Protein 3NSO (pdb70)

Foldseek 3Di:
DDPVVVVVVVLVVLLQVQLVPDDDSFWAWLVSLLVSCCPVVVPFDFADPQNVVVVVVSVCSVPDGGTGDGSVNSVVVVVVSCCGGPVVNNPPD/DVVVVVVVVLVVLLQVQLVPDDDSFKAWLVSLLVSCCPVVVPFDFADPQNVVVVVLSVCSVVGGDIGCGSVNSVVVVVVSCCGGPPVNNPPD

Structure (mmCIF, N/CA/C/O backbone):
data_3NSO
#
_entry.id   3NSO
#
_cell.length_a   58.673
_cell.length_b   58.673
_cell.length_c   45.797
_cell.angle_alpha   90.00
_cell.angle_beta   90.00
_cell.angle_gamma   120.00
#
_symmetry.space_group_name_H-M   'P 31'
#
loop_
_entity.id
_entity.type
_entity.pdbx_description
1 polymer 'Protein S100-A3'
2 water water
#
loop_
_atom_site.group_PDB
_atom_site.id
_atom_site.type_symbol
_atom_site.label_atom_id
_atom_site.label_alt_id
_atom_site.label_comp_id
_atom_site.label_asym_id
_atom_site.label_entity_id
_atom_site.label_seq_id
_atom_site.pdbx_PDB_ins_code
_atom_site.Cartn_x
_atom_site.Cartn_y
_atom_site.Cartn_z
_atom_site.occupancy
_atom_site.B_iso_or_equiv
_atom_site.auth_seq_id
_atom_site.auth_comp_id
_atom_site.auth_asym_id
_atom_site.auth_atom_id
_atom_site.pdbx_PDB_model_num
ATOM 1 N N . ALA A 1 2 ? 37.771 36.454 -12.683 1.00 40.57 2 ALA A N 1
ATOM 2 C CA . ALA A 1 2 ? 37.145 36.088 -11.364 1.00 38.59 2 ALA A CA 1
ATOM 3 C C . ALA A 1 2 ? 36.179 37.196 -10.862 1.00 35.80 2 ALA A C 1
ATOM 4 O O . ALA A 1 2 ? 36.627 38.308 -10.479 1.00 38.25 2 ALA A O 1
ATOM 6 N N . ARG A 1 3 ? 34.872 36.922 -10.879 1.00 30.92 3 ARG A N 1
ATOM 7 C CA . ARG A 1 3 ? 33.890 37.922 -10.410 1.00 27.11 3 ARG A CA 1
ATOM 8 C C . ARG A 1 3 ? 33.350 37.511 -9.065 1.00 22.93 3 ARG A C 1
ATOM 9 O O . ARG A 1 3 ? 32.915 36.375 -8.891 1.00 21.40 3 ARG A O 1
ATOM 17 N N . PRO A 1 4 ? 33.277 38.450 -8.136 1.00 20.36 4 PRO A N 1
ATOM 18 C CA . PRO A 1 4 ? 32.982 38.064 -6.775 1.00 20.46 4 PRO A CA 1
ATOM 19 C C . PRO A 1 4 ? 31.569 37.462 -6.671 1.00 17.44 4 PRO A C 1
ATOM 20 O O . PRO A 1 4 ? 31.368 36.517 -5.870 1.00 18.73 4 PRO A O 1
ATOM 24 N N . LEU A 1 5 ? 30.579 37.980 -7.414 1.00 15.48 5 LEU A N 1
ATOM 25 C CA . LEU A 1 5 ? 29.258 37.454 -7.310 1.00 13.28 5 LEU A CA 1
ATOM 26 C C . LEU A 1 5 ? 29.201 36.024 -7.873 1.00 13.62 5 LEU A C 1
ATOM 27 O O . LEU A 1 5 ? 28.474 35.196 -7.330 1.00 12.72 5 LEU A O 1
ATOM 32 N N . GLU A 1 6 ? 29.884 35.784 -8.976 1.00 13.49 6 GLU A N 1
ATOM 33 C CA . GLU A 1 6 ? 29.922 34.438 -9.563 1.00 14.64 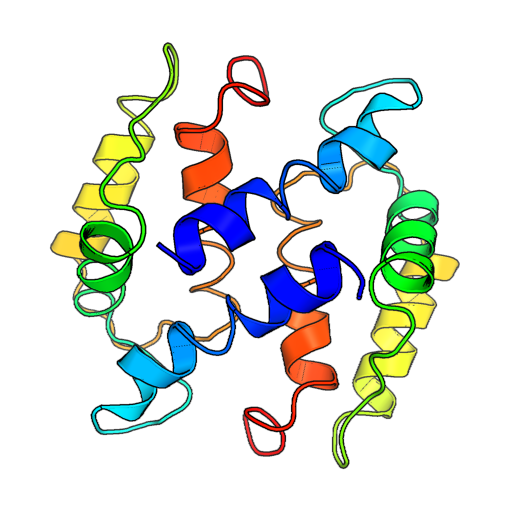6 GLU A CA 1
ATOM 34 C C . GLU A 1 6 ? 30.471 33.433 -8.585 1.00 14.23 6 GLU A C 1
ATOM 35 O O . GLU A 1 6 ? 29.902 32.353 -8.409 1.00 14.94 6 GLU A O 1
ATOM 41 N N . GLN A 1 7 ? 31.572 33.777 -7.916 1.00 14.62 7 GLN A N 1
ATOM 42 C CA . GLN A 1 7 ? 32.161 32.855 -6.965 1.00 16.21 7 GLN A CA 1
ATOM 43 C C . GLN A 1 7 ? 31.233 32.643 -5.794 1.00 14.01 7 GLN A C 1
ATOM 44 O O . GLN A 1 7 ? 31.070 31.528 -5.286 1.00 13.66 7 GLN A O 1
ATOM 50 N N . ALA A 1 8 ? 30.554 33.692 -5.361 1.00 13.76 8 ALA A N 1
ATOM 51 C CA . ALA A 1 8 ? 29.639 33.584 -4.239 1.00 12.85 8 ALA A CA 1
ATOM 52 C C . ALA A 1 8 ? 28.462 32.683 -4.589 1.00 13.11 8 ALA A C 1
ATOM 53 O O . ALA A 1 8 ? 28.063 31.840 -3.760 1.00 12.56 8 ALA A O 1
ATOM 55 N N . VAL A 1 9 ? 27.842 32.915 -5.760 1.00 11.98 9 VAL A N 1
ATOM 56 C CA . VAL A 1 9 ? 26.652 32.100 -6.075 1.00 11.90 9 VAL A CA 1
ATOM 57 C C . VAL A 1 9 ? 27.062 30.638 -6.294 1.00 11.65 9 VAL A C 1
ATOM 58 O O . VAL A 1 9 ? 26.373 29.712 -5.852 1.00 12.24 9 VAL A O 1
ATOM 62 N N . ALA A 1 10 ? 28.215 30.390 -6.926 1.00 12.22 10 ALA A N 1
ATOM 63 C CA . ALA A 1 10 ? 28.681 29.000 -7.017 1.00 12.40 10 ALA A CA 1
ATOM 64 C C . ALA A 1 10 ? 28.895 28.383 -5.652 1.00 12.08 10 ALA A C 1
ATOM 65 O O . ALA A 1 10 ? 28.560 27.198 -5.451 1.00 12.42 10 ALA A O 1
ATOM 67 N N . ALA A 1 11 ? 29.404 29.168 -4.694 1.00 11.78 11 ALA A N 1
ATOM 68 C CA . ALA A 1 11 ? 29.585 28.651 -3.317 1.00 12.99 11 ALA A CA 1
ATOM 69 C C . ALA A 1 11 ? 28.265 28.331 -2.652 1.00 12.08 11 ALA A C 1
ATOM 70 O O . ALA A 1 11 ? 28.149 27.316 -1.913 1.00 13.19 11 ALA A O 1
ATOM 72 N N . ILE A 1 12 ? 27.221 29.149 -2.896 1.00 11.64 12 ILE A N 1
ATOM 73 C CA A ILE A 1 12 ? 25.912 28.885 -2.322 0.50 11.44 12 ILE A CA 1
ATOM 74 C CA B ILE A 1 12 ? 25.941 28.804 -2.244 0.50 12.25 12 ILE A CA 1
ATOM 75 C C . ILE A 1 12 ? 25.375 27.506 -2.814 1.00 11.48 12 ILE A C 1
ATOM 76 O O . ILE A 1 12 ? 24.778 26.724 -2.058 1.00 11.18 12 ILE A O 1
ATOM 85 N N . VAL A 1 13 ? 25.624 27.190 -4.108 1.00 11.42 13 VAL A N 1
ATOM 86 C CA . VAL A 1 13 ? 25.156 25.920 -4.656 1.00 11.63 13 VAL A CA 1
ATOM 87 C C . VAL A 1 13 ? 26.039 24.794 -4.062 1.00 12.01 13 VAL A C 1
ATOM 88 O O . VAL A 1 13 ? 25.495 23.739 -3.691 1.00 12.44 13 VAL A O 1
ATOM 92 N N . CYS A 1 14 ? 27.346 25.017 -3.901 1.00 11.81 14 CYS A N 1
ATOM 93 C CA A CYS A 1 14 ? 28.200 23.982 -3.371 0.50 12.55 14 CYS A CA 1
ATOM 94 C CA B CYS A 1 14 ? 28.240 24.017 -3.315 0.50 13.82 14 CYS A CA 1
ATOM 95 C C . CYS A 1 14 ? 27.736 23.560 -1.959 1.00 12.74 14 CYS A C 1
ATOM 96 O O . CYS A 1 14 ? 27.643 22.360 -1.672 1.00 12.93 14 CYS A O 1
ATOM 101 N N . THR A 1 15 ? 27.398 24.536 -1.106 1.00 12.55 15 THR A N 1
ATOM 102 C CA . THR A 1 15 ? 26.979 24.194 0.232 1.00 14.61 15 THR A CA 1
ATOM 103 C C . THR A 1 15 ? 25.653 23.421 0.158 1.00 12.98 15 THR A C 1
ATOM 104 O O . THR A 1 15 ? 25.447 22.429 0.846 1.00 14.27 15 THR A O 1
ATOM 108 N N . PHE A 1 16 ? 24.714 23.837 -0.699 1.00 12.38 16 PHE A N 1
ATOM 109 C CA . PHE A 1 16 ? 23.453 23.084 -0.821 1.00 12.24 16 PHE A CA 1
ATOM 110 C C . PHE A 1 16 ? 23.749 21.667 -1.218 1.00 13.20 16 PHE A C 1
ATOM 111 O O . PHE A 1 16 ? 23.153 20.745 -0.638 1.00 12.76 16 PHE A O 1
ATOM 119 N N . GLN A 1 17 ? 24.588 21.481 -2.214 1.00 13.77 17 GLN A N 1
ATOM 120 C CA . GLN A 1 17 ? 24.946 20.114 -2.699 1.00 14.49 17 GLN A CA 1
ATOM 121 C C . GLN A 1 17 ? 25.494 19.258 -1.526 1.00 16.01 17 GLN A C 1
ATOM 122 O O . GLN A 1 17 ? 25.178 18.056 -1.404 1.00 16.11 17 GLN A O 1
ATOM 128 N N . GLU A 1 18 ? 26.365 19.858 -0.715 1.00 15.33 18 GLU A N 1
ATOM 129 C CA . GLU A 1 18 ? 26.994 19.165 0.439 1.00 16.41 18 GLU A CA 1
ATOM 130 C C . GLU A 1 18 ? 25.945 18.632 1.384 1.00 14.60 18 GLU A C 1
ATOM 131 O O . GLU A 1 18 ? 26.051 17.448 1.799 1.00 18.58 18 GLU A O 1
ATOM 137 N N . TYR A 1 19 ? 24.860 19.356 1.673 1.00 13.24 19 TYR A N 1
ATOM 138 C CA . TYR A 1 19 ? 23.825 18.909 2.578 1.00 13.79 19 TYR A CA 1
ATOM 139 C C . TYR A 1 19 ? 22.762 18.080 1.867 1.00 13.08 19 TYR A C 1
ATOM 140 O O . TYR A 1 19 ? 22.369 16.967 2.330 1.00 13.31 19 TYR A O 1
ATOM 149 N N . ALA A 1 20 ? 22.257 18.573 0.735 1.00 13.28 20 ALA A N 1
ATOM 150 C CA . ALA A 1 20 ? 21.163 17.863 0.080 1.00 12.55 20 ALA A CA 1
ATOM 151 C C . ALA A 1 20 ? 21.644 16.581 -0.570 1.00 13.58 20 ALA A C 1
ATOM 152 O O . ALA A 1 20 ? 20.835 15.621 -0.681 1.00 13.72 20 ALA A O 1
ATOM 154 N N . GLY A 1 21 ? 22.939 16.451 -0.894 1.00 14.71 21 GLY A N 1
ATOM 155 C CA . GLY A 1 21 ? 23.452 15.259 -1.509 1.00 14.64 21 GLY A CA 1
ATOM 156 C C . GLY A 1 21 ? 23.742 14.161 -0.513 1.00 14.37 21 GLY A C 1
ATOM 157 O O . GLY A 1 21 ? 24.185 13.039 -0.873 1.00 16.28 21 GLY A O 1
ATOM 158 N N . ARG A 1 22 ? 23.546 14.421 0.784 1.00 13.05 22 ARG A N 1
ATOM 159 C CA . ARG A 1 22 ? 23.816 13.384 1.780 1.00 14.02 22 ARG A CA 1
ATOM 160 C C . ARG A 1 22 ? 23.034 12.121 1.522 1.00 12.51 22 ARG A C 1
ATOM 161 O O . ARG A 1 22 ? 23.588 11.024 1.536 1.00 13.94 22 ARG A O 1
ATOM 169 N N . CYS A 1 23 ? 21.730 12.256 1.312 1.00 13.93 23 CYS A N 1
ATOM 170 C CA . CYS A 1 23 ? 20.880 11.092 1.147 1.00 14.30 23 CYS A CA 1
ATOM 171 C C . CYS A 1 23 ? 19.568 11.543 0.588 1.00 14.53 23 CYS A C 1
ATOM 172 O O . CYS A 1 23 ? 19.194 12.690 0.693 1.00 14.41 23 CYS A O 1
ATOM 175 N N . GLY A 1 24 ? 18.824 10.601 0.039 1.00 14.71 24 GLY A N 1
ATOM 176 C CA . GLY A 1 24 ? 17.478 10.969 -0.463 1.00 12.92 24 GLY A CA 1
ATOM 177 C C . GLY A 1 24 ? 17.553 11.865 -1.698 1.00 14.29 24 GLY A C 1
ATOM 178 O O . GLY A 1 24 ? 18.479 11.783 -2.529 1.00 14.74 24 GLY A O 1
ATOM 179 N N . ASP A 1 25 ? 16.535 12.714 -1.804 1.00 14.06 25 ASP A N 1
ATOM 180 C CA . ASP A 1 25 ? 16.387 13.554 -2.975 1.00 13.90 25 ASP A CA 1
ATOM 181 C C . ASP A 1 25 ? 17.453 14.656 -2.973 1.00 13.94 25 ASP A C 1
ATOM 182 O O . ASP A 1 25 ? 17.467 15.484 -2.086 1.00 14.29 25 ASP A O 1
ATOM 187 N N . LYS A 1 26 ? 18.311 14.635 -3.983 1.00 13.60 26 LYS A N 1
ATOM 188 C CA . LYS A 1 26 ? 19.441 15.592 -4.078 1.00 14.08 26 LYS A CA 1
ATOM 189 C C . LYS A 1 26 ? 18.990 17.018 -4.326 1.00 13.93 26 LYS A C 1
ATOM 190 O O . LYS A 1 26 ? 19.818 17.912 -4.253 1.00 14.52 26 LYS A O 1
ATOM 196 N N . TYR A 1 27 ? 17.696 17.255 -4.557 1.00 14.33 27 TYR A N 1
ATOM 197 C CA . TYR A 1 27 ? 17.202 18.621 -4.744 1.00 14.98 27 TYR A CA 1
ATOM 198 C C . TYR A 1 27 ? 16.482 19.209 -3.547 1.00 16.79 27 TYR A C 1
ATOM 199 O O . TYR A 1 27 ? 15.960 20.371 -3.620 1.00 18.81 27 TYR A O 1
ATOM 208 N N . LYS A 1 28 ? 16.406 18.464 -2.435 1.00 16.72 28 LYS A N 1
ATOM 209 C CA . LYS A 1 28 ? 15.674 18.955 -1.271 1.00 16.98 28 LYS A CA 1
ATOM 210 C C . LYS A 1 28 ? 16.459 18.769 0.008 1.00 17.24 28 LYS A C 1
ATOM 211 O O . LYS A 1 28 ? 17.342 17.925 0.090 1.00 17.14 28 LYS A O 1
ATOM 217 N N . LEU A 1 29 ? 16.135 19.587 1.001 1.00 16.91 29 LEU A N 1
ATOM 218 C CA . LEU A 1 29 ? 16.609 19.402 2.394 1.00 15.19 29 LEU A CA 1
ATOM 219 C C . LEU A 1 29 ? 15.385 19.283 3.247 1.00 16.70 29 LEU A C 1
ATOM 220 O O . LEU A 1 29 ? 14.293 19.680 2.831 1.00 18.22 29 LEU A O 1
ATOM 225 N N A CYS A 1 30 ? 15.575 18.677 4.429 0.50 18.93 30 CYS A N 1
ATOM 226 N N B CYS A 1 30 ? 15.529 18.780 4.457 0.50 18.94 30 CYS A N 1
ATOM 227 C CA A CYS A 1 30 ? 14.635 18.767 5.560 0.50 19.41 30 CYS A CA 1
ATOM 228 C CA B CYS A 1 30 ? 14.457 19.077 5.368 0.50 19.28 30 CYS A CA 1
ATOM 229 C C A CYS A 1 30 ? 14.926 20.117 6.327 0.50 19.50 30 CYS A C 1
ATOM 230 C C B CYS A 1 30 ? 14.894 20.225 6.250 0.50 19.37 30 CYS A C 1
ATOM 231 O O A CYS A 1 30 ? 16.076 20.587 6.280 0.50 18.17 30 CYS A O 1
ATOM 232 O O B CYS A 1 30 ? 16.073 20.619 6.277 0.50 18.19 30 CYS A O 1
ATOM 237 N N . GLN A 1 31 ? 13.935 20.769 6.985 1.00 20.33 31 GLN A N 1
ATOM 238 C CA . GLN A 1 31 ? 14.214 21.946 7.808 1.00 20.96 31 GLN A CA 1
ATOM 239 C C . GLN A 1 31 ? 15.267 21.628 8.865 1.00 19.77 31 GLN A C 1
ATOM 240 O O . GLN A 1 31 ? 16.082 22.506 9.169 1.00 18.97 31 GLN A O 1
ATOM 246 N N . ALA A 1 32 ? 15.324 20.386 9.373 1.00 20.53 32 ALA A N 1
ATOM 247 C CA . ALA A 1 32 ? 16.385 20.059 10.325 1.00 20.07 32 ALA A CA 1
ATOM 248 C C . ALA A 1 32 ? 17.801 20.178 9.708 1.00 19.28 32 ALA A C 1
ATOM 249 O O . ALA A 1 32 ? 18.769 20.668 10.372 1.00 21.37 32 ALA A O 1
ATOM 251 N N . GLU A 1 33 ? 17.905 19.784 8.446 1.00 17.75 33 GLU A N 1
ATOM 252 C CA . GLU A 1 33 ? 19.131 19.918 7.723 1.00 14.63 33 GLU A CA 1
ATOM 253 C C . GLU A 1 33 ? 19.440 21.394 7.437 1.00 14.19 33 GLU A C 1
ATOM 254 O O . GLU A 1 33 ? 20.604 21.788 7.516 1.00 14.33 33 GLU A O 1
ATOM 260 N N . LEU A 1 34 ? 18.416 22.170 7.077 1.00 15.20 34 LEU A N 1
ATOM 261 C CA . LEU A 1 34 ? 18.641 23.603 6.847 1.00 13.99 34 LEU A CA 1
ATOM 262 C C . LEU A 1 34 ? 19.059 24.260 8.148 1.00 14.44 34 LEU A C 1
ATOM 263 O O . LEU A 1 34 ? 19.982 25.068 8.140 1.00 15.48 34 LEU A O 1
ATOM 268 N N . LYS A 1 35 ? 18.442 23.908 9.287 1.00 17.75 35 LYS A N 1
ATOM 269 C CA A LYS A 1 35 ? 18.953 24.554 10.508 0.50 17.96 35 LYS A CA 1
ATOM 270 C CA B LYS A 1 35 ? 18.905 24.445 10.585 0.50 18.82 35 LYS A CA 1
ATOM 271 C C . LYS A 1 35 ? 20.408 24.149 10.836 1.00 18.48 35 LYS A C 1
ATOM 272 O O . LYS A 1 35 ? 21.202 25.008 11.222 1.00 19.24 35 LYS A O 1
ATOM 283 N N . GLU A 1 36 ? 20.794 22.898 10.604 1.00 18.41 36 GLU A N 1
ATOM 284 C CA . GLU A 1 36 ? 22.154 22.442 10.820 1.00 17.89 36 GLU A CA 1
ATOM 285 C C . GLU A 1 36 ? 23.099 23.245 9.924 1.00 16.13 36 GLU A C 1
ATOM 286 O O . GLU A 1 36 ? 24.159 23.713 10.336 1.00 17.24 36 GLU A O 1
ATOM 292 N N . LEU A 1 37 ? 22.748 23.360 8.650 1.00 14.71 37 LEU A N 1
ATOM 293 C CA . LEU A 1 37 ? 23.521 24.119 7.688 1.00 14.12 37 LEU A CA 1
ATOM 294 C C . LEU A 1 37 ? 23.750 25.566 8.180 1.00 14.56 37 LEU A C 1
ATOM 295 O O . LEU A 1 37 ? 24.889 26.049 8.176 1.00 15.78 37 LEU A O 1
ATOM 300 N N . LEU A 1 38 ? 22.688 26.267 8.541 1.00 16.25 38 LEU A N 1
ATOM 301 C CA . LEU A 1 38 ? 22.833 27.689 8.895 1.00 16.23 38 LEU A CA 1
ATOM 302 C C . LEU A 1 38 ? 23.658 27.815 10.164 1.00 18.38 38 LEU A C 1
ATOM 303 O O . LEU A 1 38 ? 24.486 28.722 10.254 1.00 19.65 38 LEU A O 1
ATOM 308 N N . GLN A 1 39 ? 23.488 26.885 11.098 1.00 19.95 39 GLN A N 1
ATOM 309 C CA . GLN A 1 39 ? 24.221 26.912 12.364 1.00 23.20 39 GLN A CA 1
ATOM 310 C C . GLN A 1 39 ? 25.694 26.627 12.191 1.00 22.07 39 GLN A C 1
ATOM 311 O O . GLN A 1 39 ? 26.548 27.266 12.833 1.00 23.47 39 GLN A O 1
ATOM 317 N N . LYS A 1 40 ? 26.031 25.670 11.338 1.00 20.21 40 LYS A N 1
ATOM 318 C CA . LYS A 1 40 ? 27.410 25.342 11.080 1.00 19.73 40 LYS A CA 1
ATOM 319 C C . LYS A 1 40 ? 28.111 26.271 10.073 1.00 20.05 40 LYS A C 1
ATOM 320 O O . LYS A 1 40 ? 29.259 26.703 10.280 1.00 23.40 40 LYS A O 1
ATOM 326 N N . GLU A 1 41 ? 27.391 26.635 9.015 1.00 18.81 41 GLU A N 1
ATOM 327 C CA . GLU A 1 41 ? 28.035 27.308 7.885 1.00 19.82 41 GLU A CA 1
ATOM 328 C C . GLU A 1 41 ? 28.056 28.796 8.013 1.00 20.30 41 GLU A C 1
ATOM 329 O O . GLU A 1 41 ? 28.896 29.448 7.334 1.00 21.19 41 GLU A O 1
ATOM 335 N N . LEU A 1 42 ? 27.157 29.352 8.862 1.00 19.18 42 LEU A N 1
ATOM 336 C CA . LEU A 1 42 ? 27.055 30.806 9.151 1.00 20.38 42 LEU A CA 1
ATOM 337 C C . LEU A 1 42 ? 27.200 30.996 10.637 1.00 20.60 42 LEU A C 1
ATOM 338 O O . LEU A 1 42 ? 26.477 31.768 11.236 1.00 20.52 42 LEU A O 1
ATOM 343 N N . ALA A 1 43 ? 28.084 30.180 11.257 1.00 20.35 43 ALA A N 1
ATOM 344 C CA . ALA A 1 43 ? 28.181 30.111 12.724 1.00 21.89 43 ALA A CA 1
ATOM 345 C C . ALA A 1 43 ? 28.386 31.484 13.417 1.00 23.37 43 ALA A C 1
ATOM 346 O O . ALA A 1 43 ? 27.860 31.738 14.524 1.00 25.42 43 ALA A O 1
ATOM 348 N N . THR A 1 44 ? 29.114 32.350 12.735 1.00 21.01 44 THR A N 1
ATOM 349 C CA . THR A 1 44 ? 29.473 33.651 13.312 1.00 22.10 44 THR A CA 1
ATOM 350 C C . THR A 1 44 ? 28.406 34.724 13.169 1.00 19.49 44 THR A C 1
ATOM 351 O O . THR A 1 44 ? 28.567 35.806 13.745 1.00 20.10 44 THR A O 1
ATOM 355 N N . TRP A 1 45 ? 27.333 34.476 12.423 1.00 19.88 45 TRP A N 1
ATOM 356 C CA . TRP A 1 45 ? 26.377 35.535 12.163 1.00 18.79 45 TRP A CA 1
ATOM 357 C C . TRP A 1 45 ? 25.333 35.619 13.261 1.00 20.40 45 TRP A C 1
ATOM 358 O O . TRP A 1 45 ? 24.760 34.579 13.627 1.00 22.77 45 TRP A O 1
ATOM 369 N N . THR A 1 46 ? 25.056 36.829 13.736 1.00 21.69 46 THR A N 1
ATOM 370 C CA . THR A 1 46 ? 24.144 37.105 14.849 1.00 22.09 46 THR A CA 1
ATOM 371 C C . THR A 1 46 ? 23.296 38.288 14.548 1.00 22.63 46 THR A C 1
ATOM 372 O O . THR A 1 46 ? 23.716 39.174 13.810 1.00 20.80 46 THR A O 1
ATOM 376 N N . PRO A 1 47 ? 22.090 38.369 15.111 1.00 21.95 47 PRO A N 1
ATOM 377 C CA . PRO A 1 47 ? 21.122 39.446 14.801 1.00 24.60 47 PRO A CA 1
ATOM 378 C C . PRO A 1 47 ? 21.550 40.891 15.152 1.00 25.41 47 PRO A C 1
ATOM 379 O O . PRO A 1 47 ? 22.273 41.107 16.118 1.00 27.08 47 PRO A O 1
ATOM 383 N N . THR A 1 48 ? 21.103 41.845 14.346 1.00 23.46 48 THR A N 1
ATOM 384 C CA . THR A 1 48 ? 21.271 43.295 14.581 1.00 25.55 48 THR A CA 1
ATOM 385 C C . THR A 1 48 ? 20.226 43.848 15.549 1.00 28.61 48 THR A C 1
ATOM 386 O O . THR A 1 48 ? 19.308 43.139 15.934 1.00 29.64 48 THR A O 1
ATOM 390 N N . GLU A 1 49 ? 20.390 45.122 15.930 1.00 31.34 49 GLU A N 1
ATOM 391 C CA . GLU A 1 49 ? 19.653 45.759 17.045 1.00 33.76 49 GLU A CA 1
ATOM 392 C C . GLU A 1 49 ? 18.136 45.595 17.053 1.00 34.57 49 GLU A C 1
ATOM 393 O O . GLU A 1 49 ? 17.535 45.423 18.116 1.00 36.99 49 GLU A O 1
ATOM 399 N N . PHE A 1 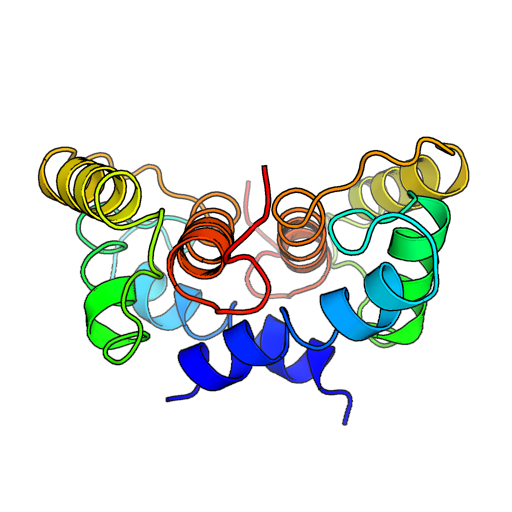50 ? 17.498 45.689 15.888 1.00 33.71 50 PHE A N 1
ATOM 400 C CA . PHE A 1 50 ? 16.041 45.631 15.834 1.00 33.51 50 PHE A CA 1
ATOM 401 C C . PHE A 1 50 ? 15.515 44.316 15.268 1.00 32.34 50 PHE A C 1
ATOM 402 O O . PHE A 1 50 ? 14.318 44.220 14.934 1.00 34.35 50 PHE A O 1
ATOM 410 N N . ARG A 1 51 ? 16.374 43.297 15.179 1.00 30.31 51 ARG A N 1
ATOM 411 C CA . ARG A 1 51 ? 15.960 42.021 14.585 1.00 28.81 51 ARG A CA 1
ATOM 412 C C . ARG A 1 51 ? 16.095 40.761 15.441 1.00 28.94 51 ARG A C 1
ATOM 413 O O . ARG A 1 51 ? 15.921 39.653 14.931 1.00 27.60 51 ARG A O 1
ATOM 421 N N . GLU A 1 52 ? 16.401 40.892 16.726 1.00 30.17 52 GLU A N 1
ATOM 422 C CA . GLU A 1 52 ? 16.590 39.679 17.541 1.00 31.74 52 GLU A CA 1
ATOM 423 C C . GLU A 1 52 ? 15.357 38.792 17.607 1.00 32.15 52 GLU A C 1
ATOM 424 O O . GLU A 1 52 ? 15.464 37.572 17.527 1.00 31.40 52 GLU A O 1
ATOM 430 N N A CYS A 1 53 ? 14.192 39.401 17.723 0.50 33.45 53 CYS A N 1
ATOM 431 N N B CYS A 1 53 ? 14.198 39.432 17.807 0.50 33.22 53 CYS A N 1
ATOM 432 C CA A CYS A 1 53 ? 12.996 38.604 17.855 0.50 33.97 53 CYS A CA 1
ATOM 433 C CA B CYS A 1 53 ? 12.896 38.753 17.848 0.50 33.54 53 CYS A CA 1
ATOM 434 C C A CYS A 1 53 ? 12.522 38.018 16.536 0.50 31.96 53 CYS A C 1
ATOM 435 C C B CYS A 1 53 ? 12.682 37.984 16.552 0.50 31.25 53 CYS A C 1
ATOM 436 O O A CYS A 1 53 ? 11.913 36.951 16.527 0.50 31.00 53 CYS A O 1
ATOM 437 O O B CYS A 1 53 ? 12.410 36.773 16.579 0.50 29.13 53 CYS A O 1
ATOM 442 N N . ASP A 1 54 ? 12.830 38.676 15.420 1.00 30.51 54 ASP A N 1
ATOM 443 C CA . ASP A 1 54 ? 12.527 38.098 14.113 1.00 28.01 54 ASP A CA 1
ATOM 444 C C . ASP A 1 54 ? 13.440 36.909 13.873 1.00 25.28 54 ASP A C 1
ATOM 445 O O . ASP A 1 54 ? 13.028 35.889 13.321 1.00 23.80 54 ASP A O 1
ATOM 450 N N . TYR A 1 55 ? 14.700 37.069 14.262 1.00 24.42 55 TYR A N 1
ATOM 451 C CA . TYR A 1 55 ? 15.720 36.042 14.097 1.00 21.88 55 TYR A CA 1
ATOM 452 C C . TYR A 1 55 ? 15.370 34.829 14.928 1.00 23.89 55 TYR A C 1
ATOM 453 O O . TYR A 1 55 ? 15.324 33.715 14.424 1.00 22.03 55 TYR A O 1
ATOM 462 N N . ASN A 1 56 ? 15.114 35.085 16.200 1.00 26.13 56 ASN A N 1
ATOM 463 C CA . ASN A 1 56 ? 14.779 33.964 17.082 1.00 26.54 56 ASN A CA 1
ATOM 464 C C . ASN A 1 56 ? 13.552 33.180 16.627 1.00 27.44 56 ASN A C 1
ATOM 465 O O . ASN A 1 56 ? 13.578 31.930 16.618 1.00 26.79 56 ASN A O 1
ATOM 470 N N . LYS A 1 57 ? 12.526 33.898 16.167 1.00 27.72 57 LYS A N 1
ATOM 471 C CA . LYS A 1 57 ? 11.319 33.244 15.604 1.00 27.01 57 LYS A CA 1
ATOM 472 C C . LYS A 1 57 ? 11.627 32.459 14.345 1.00 25.50 57 LYS A C 1
ATOM 473 O O . LYS A 1 57 ? 11.187 31.296 14.202 1.00 25.47 57 LYS A O 1
ATOM 479 N N . PHE A 1 58 ? 12.413 33.072 13.438 1.00 23.71 58 PHE A N 1
ATOM 480 C CA . PHE A 1 58 ? 12.928 32.307 12.309 1.00 22.87 58 PHE A CA 1
ATOM 481 C C . PHE A 1 58 ? 13.622 30.988 12.719 1.00 23.43 58 PHE A C 1
ATOM 482 O O . PHE A 1 58 ? 13.342 29.927 12.142 1.00 21.62 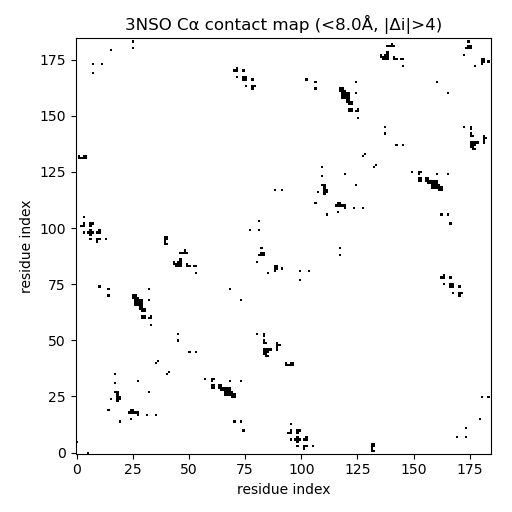58 PHE A O 1
ATOM 490 N N . MET A 1 59 ? 14.519 31.052 13.706 1.00 23.96 59 MET A N 1
ATOM 491 C CA . MET A 1 59 ? 15.279 29.872 14.072 1.00 25.49 59 MET A CA 1
ATOM 492 C C . MET A 1 59 ? 14.419 28.800 14.774 1.00 26.27 59 MET A C 1
ATOM 493 O O . MET A 1 59 ? 14.598 27.593 14.566 1.00 26.75 59 MET A O 1
ATOM 498 N N . SER A 1 60 ? 13.448 29.283 15.526 1.00 26.84 60 SER A N 1
ATOM 499 C CA . SER A 1 60 ? 12.554 28.375 16.254 1.00 28.00 60 SER A CA 1
ATOM 500 C C . SER A 1 60 ? 11.607 27.644 15.297 1.00 27.68 60 SER A C 1
ATOM 501 O O . SER A 1 60 ? 11.297 26.480 15.534 1.00 28.56 60 SER A O 1
ATOM 504 N N . VAL A 1 61 ? 11.212 28.285 14.189 1.00 28.58 61 VAL A N 1
ATOM 505 C CA . VAL A 1 61 ? 10.352 27.600 13.201 1.00 30.63 61 VAL A CA 1
ATOM 506 C C . VAL A 1 61 ? 11.070 26.419 12.545 1.00 30.70 61 VAL A C 1
ATOM 507 O O . VAL A 1 61 ? 10.462 25.360 12.368 1.00 32.49 61 VAL A O 1
ATOM 511 N N . LEU A 1 62 ? 12.348 26.606 12.220 1.00 29.99 62 LEU A N 1
ATOM 512 C CA . LEU A 1 62 ? 13.092 25.509 11.575 1.00 30.06 62 LEU A CA 1
ATOM 513 C C . LEU A 1 62 ? 13.190 24.322 12.501 1.00 31.02 62 LEU A C 1
ATOM 514 O O . LEU A 1 62 ? 12.992 23.184 12.070 1.00 31.34 62 LEU A O 1
ATOM 519 N N . ASP A 1 63 ? 13.427 24.608 13.780 1.00 32.47 63 ASP A N 1
ATOM 520 C CA . ASP A 1 63 ? 13.671 23.589 14.789 1.00 32.67 63 ASP A CA 1
ATOM 521 C C . ASP A 1 63 ? 12.407 22.823 15.119 1.00 32.86 63 ASP A C 1
ATOM 522 O O . ASP A 1 63 ? 12.447 21.639 15.441 1.00 33.68 63 ASP A O 1
ATOM 527 N N . THR A 1 64 ? 11.273 23.504 15.053 1.00 31.81 64 THR A N 1
ATOM 528 C CA . THR A 1 64 ? 10.017 22.842 15.347 1.00 32.29 64 THR A CA 1
ATOM 529 C C . THR A 1 64 ? 9.541 22.092 14.139 1.00 31.52 64 THR A C 1
ATOM 530 O O . THR A 1 64 ? 9.084 20.940 14.230 1.00 29.99 64 THR A O 1
ATOM 534 N N . ASN A 1 65 ? 9.681 22.722 12.983 1.00 31.64 65 ASN A N 1
ATOM 535 C CA . ASN A 1 65 ? 8.961 22.204 11.862 1.00 33.11 65 ASN A CA 1
ATOM 536 C C . ASN A 1 65 ? 9.726 21.288 10.914 1.00 32.48 65 ASN A C 1
ATOM 537 O O . ASN A 1 65 ? 10.337 21.707 9.980 1.00 30.82 65 ASN A O 1
ATOM 542 N N . LYS A 1 66 ? 9.513 19.999 11.100 1.00 34.07 66 LYS A N 1
ATOM 543 C CA . LYS A 1 66 ? 10.302 18.956 10.450 1.00 34.81 66 LYS A CA 1
ATOM 544 C C . LYS A 1 66 ? 10.081 18.659 8.945 1.00 35.53 66 LYS A C 1
ATOM 545 O O . LYS A 1 66 ? 10.574 17.636 8.462 1.00 35.26 66 LYS A O 1
ATOM 551 N N . ASP A 1 67 ? 9.451 19.584 8.196 1.00 36.08 67 ASP A N 1
ATOM 552 C CA . ASP A 1 67 ? 9.128 19.380 6.749 1.00 36.37 67 ASP A CA 1
ATOM 553 C C . ASP A 1 67 ? 10.301 19.285 5.765 1.00 34.25 67 ASP A C 1
ATOM 554 O O . ASP A 1 67 ? 11.192 20.194 5.676 1.00 35.30 67 ASP A O 1
ATOM 559 N N A CYS A 1 68 ? 10.229 18.236 4.952 0.50 32.64 68 CYS A N 1
ATOM 560 C CA A CYS A 1 68 ? 11.331 17.868 4.071 0.50 29.52 68 CYS A CA 1
ATOM 561 C C A CYS A 1 68 ? 11.074 18.263 2.637 0.50 29.51 68 CYS A C 1
ATOM 562 O O A CYS A 1 68 ? 11.419 17.577 1.671 0.50 29.65 68 CYS A O 1
ATOM 565 N N . GLU A 1 69 ? 10.480 19.435 2.561 1.00 30.46 69 GLU A N 1
ATOM 566 C CA . GLU A 1 69 ? 10.311 20.175 1.374 1.00 30.50 69 GLU A CA 1
ATOM 567 C C . GLU A 1 69 ? 10.964 21.548 1.737 1.00 29.39 69 GLU A C 1
ATOM 568 O O . GLU A 1 69 ? 10.296 22.504 2.154 1.00 32.38 69 GLU A O 1
ATOM 570 N N . VAL A 1 70 ? 12.282 21.593 1.703 1.00 24.17 70 VAL A N 1
ATOM 571 C CA . VAL A 1 70 ? 12.986 22.844 1.494 1.00 22.06 70 VAL A CA 1
ATOM 572 C C . VAL A 1 70 ? 13.713 22.667 0.170 1.00 19.71 70 VAL A C 1
ATOM 573 O O . VAL A 1 70 ? 14.625 21.828 0.073 1.00 21.11 70 VAL A O 1
ATOM 577 N N . ASP A 1 71 ? 13.326 23.400 -0.859 1.00 17.73 71 ASP A N 1
ATOM 578 C CA . ASP A 1 71 ? 14.051 23.308 -2.117 1.00 15.36 71 ASP A CA 1
ATOM 579 C C . ASP A 1 71 ? 15.156 24.368 -2.168 1.00 14.78 71 ASP A C 1
ATOM 580 O O . ASP A 1 71 ? 15.365 25.115 -1.214 1.00 13.15 71 ASP A O 1
ATOM 585 N N . PHE A 1 72 ? 15.869 24.375 -3.285 1.00 14.30 72 PHE A N 1
ATOM 586 C CA . PHE A 1 72 ? 16.979 25.333 -3.399 1.00 12.80 72 PHE A CA 1
ATOM 587 C C . PHE A 1 72 ? 16.543 26.793 -3.207 1.00 13.15 72 PHE A C 1
ATOM 588 O O . PHE A 1 72 ? 17.195 27.540 -2.475 1.00 12.66 72 PHE A O 1
ATOM 596 N N . VAL A 1 73 ? 15.409 27.165 -3.833 1.00 13.69 73 VAL A N 1
ATOM 597 C CA . VAL A 1 73 ? 14.928 28.539 -3.726 1.00 15.98 73 VAL A CA 1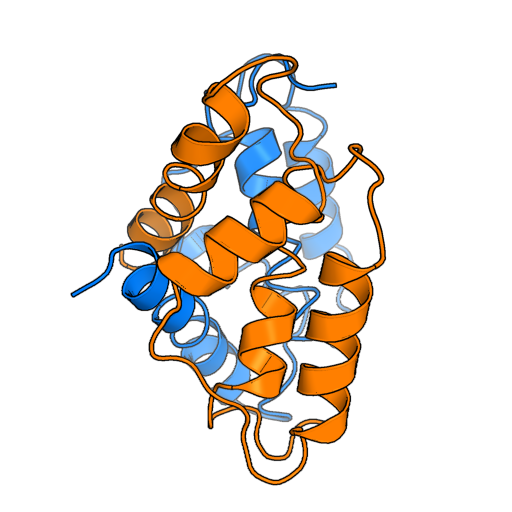
ATOM 598 C C . VAL A 1 73 ? 14.605 28.874 -2.286 1.00 14.26 73 VAL A C 1
ATOM 599 O O . VAL A 1 73 ? 14.939 29.985 -1.851 1.00 15.18 73 VAL A O 1
ATOM 603 N N . GLU A 1 74 ? 14.018 27.963 -1.515 1.00 13.34 74 GLU A N 1
ATOM 604 C CA A GLU A 1 74 ? 13.712 28.182 -0.126 0.38 14.05 74 GLU A CA 1
ATOM 605 C CA C GLU A 1 74 ? 13.733 28.257 -0.139 0.62 13.63 74 GLU A CA 1
ATOM 606 C C . GLU A 1 74 ? 14.993 28.323 0.714 1.00 13.38 74 GLU A C 1
ATOM 607 O O . GLU A 1 74 ? 15.079 29.150 1.641 1.00 13.68 74 GLU A O 1
ATOM 618 N N . TYR A 1 75 ? 15.983 27.478 0.407 1.00 12.13 75 TYR A N 1
ATOM 619 C CA . TYR A 1 75 ? 17.243 27.577 1.072 1.00 11.50 75 TYR A CA 1
ATOM 620 C C . TYR A 1 75 ? 17.861 28.962 0.840 1.00 11.78 75 TYR A C 1
ATOM 621 O O . TYR A 1 75 ? 18.353 29.588 1.774 1.00 11.57 75 TYR A O 1
ATOM 630 N N . VAL A 1 76 ? 17.798 29.462 -0.405 1.00 12.20 76 VAL A N 1
ATOM 631 C CA . VAL A 1 76 ? 18.436 30.737 -0.652 1.00 13.02 76 VAL A CA 1
ATOM 632 C C . VAL A 1 76 ? 17.639 31.832 0.019 1.00 12.80 76 VAL A C 1
ATOM 633 O O . VAL A 1 76 ? 18.235 32.792 0.529 1.00 13.98 76 VAL A O 1
ATOM 637 N N . ARG A 1 77 ? 16.311 31.672 0.075 1.00 13.86 77 ARG A N 1
ATOM 638 C CA A ARG A 1 77 ? 15.498 32.666 0.792 0.50 13.52 77 ARG A CA 1
ATOM 639 C CA B ARG A 1 77 ? 15.501 32.656 0.797 0.50 13.48 77 ARG A CA 1
ATOM 640 C C . ARG A 1 77 ? 15.893 32.705 2.261 1.00 14.80 77 ARG A C 1
ATOM 641 O O . ARG A 1 77 ? 15.939 33.774 2.882 1.00 14.68 77 ARG A O 1
ATOM 656 N N . SER A 1 78 ? 16.199 31.553 2.859 1.00 13.53 78 SER A N 1
ATOM 657 C CA A SER A 1 78 ? 16.625 31.571 4.244 0.50 14.17 78 SER A CA 1
ATOM 658 C C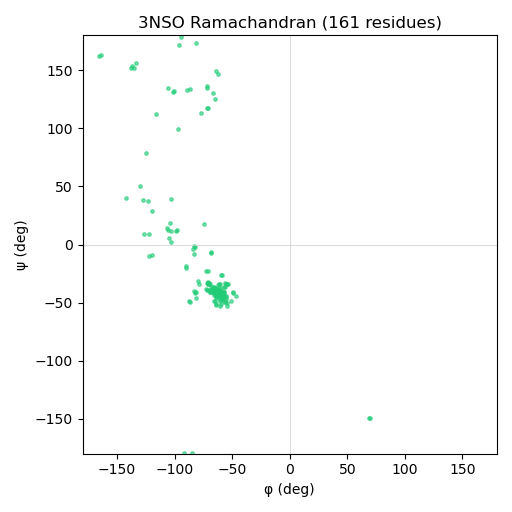A B SER A 1 78 ? 16.654 31.556 4.260 0.50 13.39 78 SER A CA 1
ATOM 659 C C . SER A 1 78 ? 17.938 32.349 4.433 1.00 13.49 78 SER A C 1
ATOM 660 O O . SER A 1 78 ? 18.101 33.073 5.427 1.00 14.25 78 SER A O 1
ATOM 665 N N . LEU A 1 79 ? 18.897 32.213 3.487 1.00 12.83 79 LEU A N 1
ATOM 666 C CA . LEU A 1 79 ? 20.121 33.051 3.541 1.00 13.22 79 LEU A CA 1
ATOM 667 C C . LEU A 1 79 ? 19.797 34.539 3.475 1.00 12.84 79 LEU A C 1
ATOM 668 O O . LEU A 1 79 ? 20.397 35.341 4.212 1.00 13.88 79 LEU A O 1
ATOM 673 N N . ALA A 1 80 ? 18.862 34.882 2.569 1.00 11.97 80 ALA A N 1
ATOM 674 C CA . ALA A 1 80 ? 18.464 36.297 2.422 1.00 13.56 80 ALA A CA 1
ATOM 675 C C . ALA A 1 80 ? 17.892 36.788 3.744 1.00 12.93 80 ALA A C 1
ATOM 676 O O . ALA A 1 80 ? 18.225 37.890 4.203 1.00 13.53 80 ALA A O 1
ATOM 678 N N . CYS A 1 81 ? 17.010 35.994 4.379 1.00 12.54 81 CYS A N 1
ATOM 679 C CA . CYS A 1 81 ? 16.485 36.383 5.673 1.00 13.07 81 CYS A CA 1
ATOM 680 C C . CYS A 1 81 ? 17.528 36.551 6.763 1.00 13.60 81 CYS A C 1
ATOM 681 O O . CYS A 1 81 ? 17.502 37.512 7.511 1.00 14.11 81 CYS A O 1
ATOM 684 N N . LEU A 1 82 ? 18.513 35.652 6.798 1.00 15.35 82 LEU A N 1
ATOM 685 C CA . LEU A 1 82 ? 19.604 35.809 7.736 1.00 15.23 82 LEU A CA 1
ATOM 686 C C . LEU A 1 82 ? 20.383 37.113 7.479 1.00 15.65 82 LEU A C 1
ATOM 687 O O . LEU A 1 82 ? 20.859 37.733 8.432 1.00 15.48 82 LEU A O 1
ATOM 692 N N . CYS A 1 83 ? 20.518 37.571 6.227 1.00 13.59 83 CYS A N 1
ATOM 693 C CA . CYS A 1 83 ? 21.122 38.892 5.933 1.00 15.04 83 CYS A CA 1
ATOM 694 C C . CYS A 1 83 ? 20.310 39.962 6.572 1.00 15.78 83 CYS A C 1
ATOM 695 O O . CYS A 1 83 ? 20.833 40.891 7.208 1.00 15.80 83 CYS A O 1
ATOM 698 N N . LEU A 1 84 ? 19.001 39.972 6.301 1.00 14.28 84 LEU A N 1
ATOM 699 C CA . LEU A 1 84 ? 18.176 41.013 6.871 1.00 15.15 84 LEU A CA 1
ATOM 700 C C . LEU A 1 84 ? 18.283 41.055 8.358 1.00 16.71 84 LEU A C 1
ATOM 701 O O . LEU A 1 84 ? 18.199 42.101 9.011 1.00 18.16 84 LEU A O 1
ATOM 706 N N . TYR A 1 85 ? 18.399 39.880 8.967 1.00 14.44 85 TYR A N 1
ATOM 707 C CA . TYR A 1 85 ? 18.516 39.865 10.400 1.00 16.72 85 TYR A CA 1
ATOM 708 C C . TYR A 1 85 ? 19.864 40.201 10.966 1.00 15.55 85 TYR A C 1
ATOM 709 O O . TYR A 1 85 ? 19.915 40.726 12.062 1.00 18.18 85 TYR A O 1
ATOM 718 N N . CYS A 1 86 ? 20.938 39.819 10.261 1.00 14.45 86 CYS A N 1
ATOM 719 C CA . CYS A 1 86 ? 22.261 39.790 10.888 1.00 13.98 86 CYS A CA 1
ATOM 720 C C . CYS A 1 86 ? 23.306 40.694 10.255 1.00 14.27 86 CYS A C 1
ATOM 721 O O . CYS A 1 86 ? 24.405 40.856 10.806 1.00 16.22 86 CYS A O 1
ATOM 724 N N . HIS A 1 87 ? 23.007 41.284 9.101 1.00 12.54 87 HIS A N 1
ATOM 725 C CA . HIS A 1 87 ? 23.999 42.112 8.429 1.00 12.65 87 HIS A CA 1
ATOM 726 C C . HIS A 1 87 ? 23.648 43.570 8.714 1.00 12.91 87 HIS A C 1
ATOM 727 O O . HIS A 1 87 ? 22.501 44.022 8.516 1.00 13.90 87 HIS A O 1
ATOM 734 N N . GLU A 1 88 ? 24.671 44.316 9.132 1.00 13.08 88 GLU A N 1
ATOM 735 C CA . GLU A 1 88 ? 24.465 45.744 9.518 1.00 13.31 88 GLU A CA 1
ATOM 736 C C . GLU A 1 88 ? 23.900 46.589 8.399 1.00 13.96 88 GLU A C 1
ATOM 737 O O . GLU A 1 88 ? 23.248 47.606 8.679 1.00 15.44 88 GLU A O 1
ATOM 743 N N . TYR A 1 89 ? 24.116 46.227 7.148 1.00 12.83 89 TYR A N 1
ATOM 744 C CA . TYR A 1 89 ? 23.571 47.058 6.070 1.00 14.23 89 TYR A CA 1
ATOM 745 C C . TYR A 1 89 ? 22.067 47.228 6.210 1.00 14.53 89 TYR A C 1
ATOM 746 O O . TYR A 1 89 ? 21.491 48.293 5.875 1.00 15.46 89 TYR A O 1
ATOM 755 N N . PHE A 1 90 ? 21.370 46.204 6.727 1.00 13.54 90 PHE A N 1
ATOM 756 C CA . PHE A 1 90 ? 19.913 46.205 6.822 1.00 14.60 90 PHE A CA 1
ATOM 757 C C . PHE A 1 90 ? 19.394 46.584 8.188 1.00 16.94 90 PHE A C 1
ATOM 758 O O . PHE A 1 90 ? 18.206 46.443 8.446 1.00 18.49 90 PHE A O 1
ATOM 766 N N . LYS A 1 91 ? 20.260 47.096 9.066 1.00 18.88 91 LYS A N 1
ATOM 767 C CA . LYS A 1 91 ? 19.847 47.411 10.464 1.00 22.79 91 LYS A CA 1
ATOM 768 C C . LYS A 1 91 ? 18.515 48.185 10.484 1.00 22.70 91 LYS A C 1
ATOM 769 O O . LYS A 1 91 ? 17.623 47.803 11.243 1.00 23.48 91 LYS A O 1
ATOM 775 N N . ASP A 1 92 ? 18.397 49.185 9.592 1.00 22.44 92 ASP A N 1
ATOM 776 C CA . ASP A 1 92 ? 17.231 50.102 9.493 1.00 24.88 92 ASP A CA 1
ATOM 777 C C . ASP A 1 92 ? 16.249 49.821 8.340 1.00 25.80 92 ASP A C 1
ATOM 778 O O . ASP A 1 92 ? 15.307 50.611 8.059 1.00 26.25 92 ASP A O 1
ATOM 783 N N . CYS A 1 93 ? 16.385 48.682 7.708 1.00 23.79 93 CYS A N 1
ATOM 784 C CA . CYS A 1 93 ? 15.506 48.370 6.621 1.00 24.84 93 CYS A CA 1
ATOM 785 C C . CYS A 1 93 ? 14.059 48.043 7.056 1.00 27.42 93 CYS A C 1
ATOM 786 O O . CYS A 1 93 ? 13.857 47.254 7.997 1.00 29.77 93 CYS A O 1
ATOM 789 N N . PRO A 1 94 ? 13.048 48.580 6.328 1.00 29.34 94 PRO A N 1
ATOM 790 C CA . PRO A 1 94 ? 11.677 48.207 6.739 1.00 31.92 94 PRO A CA 1
ATOM 791 C C . PRO A 1 94 ? 11.172 47.022 5.933 1.00 33.46 94 PRO A C 1
ATOM 792 O O . PRO A 1 94 ? 10.009 46.665 6.089 1.00 37.50 94 PRO A O 1
ATOM 797 N N . ARG B 1 3 ? 34.871 30.811 6.408 1.00 27.17 3 ARG B N 1
ATOM 798 C CA . ARG B 1 3 ? 33.879 29.781 5.936 1.00 25.78 3 ARG B CA 1
ATOM 799 C C . ARG B 1 3 ? 33.336 30.220 4.595 1.00 22.53 3 ARG B C 1
ATOM 800 O O . ARG B 1 3 ? 32.916 31.365 4.441 1.00 20.24 3 ARG B O 1
ATOM 808 N N . PRO B 1 4 ? 33.271 29.301 3.647 1.00 20.42 4 PRO B N 1
ATOM 809 C CA . PRO B 1 4 ? 32.998 29.681 2.286 1.00 20.50 4 PRO B CA 1
ATOM 810 C C . PRO B 1 4 ? 31.594 30.293 2.186 1.00 17.18 4 PRO B C 1
ATOM 811 O O . PRO B 1 4 ? 31.400 31.260 1.406 1.00 18.27 4 PRO B O 1
ATOM 815 N N . LEU B 1 5 ? 30.603 29.759 2.920 1.00 15.74 5 LEU B N 1
ATOM 816 C CA . LEU B 1 5 ? 29.268 30.300 2.832 1.00 13.78 5 LEU B CA 1
ATOM 817 C C . LEU B 1 5 ? 29.211 31.730 3.402 1.00 13.89 5 LEU B C 1
ATOM 818 O O . LEU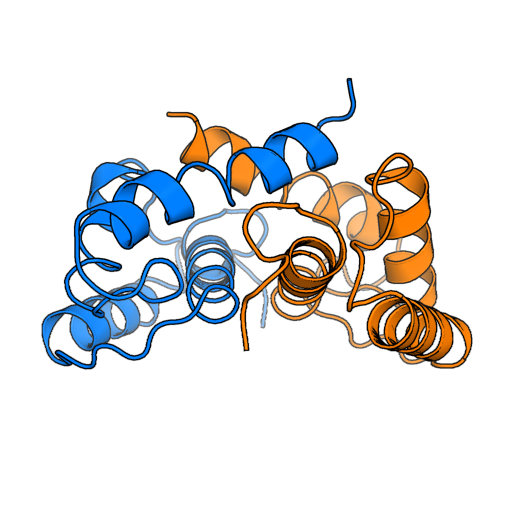 B 1 5 ? 28.494 32.558 2.842 1.00 13.63 5 LEU B O 1
ATOM 823 N N . GLU B 1 6 ? 29.915 31.991 4.504 1.00 14.19 6 GLU B N 1
ATOM 824 C CA . GLU B 1 6 ? 29.924 33.320 5.101 1.00 13.99 6 GLU B CA 1
ATOM 825 C C . GLU B 1 6 ? 30.478 34.312 4.112 1.00 14.97 6 GLU B C 1
ATOM 826 O O . GLU B 1 6 ? 29.891 35.405 3.939 1.00 14.47 6 GLU B O 1
ATOM 832 N N . GLN B 1 7 ? 31.587 33.973 3.438 1.00 14.96 7 GLN B N 1
ATOM 833 C CA . GLN B 1 7 ? 32.176 34.903 2.480 1.00 16.32 7 GLN B CA 1
ATOM 834 C C . GLN B 1 7 ? 31.236 35.114 1.310 1.00 13.91 7 GLN B C 1
ATOM 835 O O . GLN B 1 7 ? 31.088 36.226 0.817 1.00 13.70 7 GLN B O 1
ATOM 841 N N . ALA B 1 8 ? 30.567 34.061 0.880 1.00 13.33 8 ALA B N 1
ATOM 842 C CA . ALA B 1 8 ? 29.642 34.165 -0.234 1.00 12.29 8 ALA B CA 1
ATOM 843 C C . ALA B 1 8 ? 28.453 35.075 0.099 1.00 13.10 8 ALA B C 1
ATOM 844 O O . ALA B 1 8 ? 28.059 35.922 -0.722 1.00 12.42 8 ALA B O 1
ATOM 846 N N . VAL B 1 9 ? 27.839 34.834 1.269 1.00 12.23 9 VAL B N 1
ATOM 847 C CA . VAL B 1 9 ? 26.665 35.668 1.597 1.00 11.85 9 VAL B CA 1
ATOM 848 C C . VAL B 1 9 ? 27.081 37.123 1.813 1.00 11.88 9 VAL B C 1
ATOM 849 O O . VAL B 1 9 ? 26.390 38.034 1.373 1.00 12.42 9 VAL B O 1
ATOM 853 N N . ALA B 1 10 ? 28.240 37.390 2.438 1.00 12.41 10 ALA B N 1
ATOM 854 C CA . ALA B 1 10 ? 28.670 38.769 2.532 1.00 12.22 10 ALA B CA 1
ATOM 855 C C . ALA B 1 10 ? 28.909 39.367 1.152 1.00 12.02 10 ALA B C 1
ATOM 856 O O . ALA B 1 10 ? 28.560 40.550 0.952 1.00 12.15 10 ALA B O 1
ATOM 858 N N . ALA B 1 11 ? 29.398 38.591 0.174 1.00 11.58 11 ALA B N 1
ATOM 859 C CA . ALA B 1 11 ? 29.582 39.116 -1.185 1.00 12.36 11 ALA B CA 1
ATOM 860 C C . ALA B 1 11 ? 28.260 39.428 -1.836 1.00 11.88 11 ALA B C 1
ATOM 861 O O . ALA B 1 11 ? 28.142 40.437 -2.573 1.00 12.61 11 ALA B O 1
ATOM 863 N N . ILE B 1 12 ? 27.228 38.627 -1.579 1.00 11.23 12 ILE B N 1
ATOM 864 C CA A ILE B 1 12 ? 25.948 38.965 -2.240 0.50 12.03 12 ILE B CA 1
ATOM 865 C CA B ILE B 1 12 ? 25.915 38.888 -2.169 0.50 11.32 12 ILE B CA 1
ATOM 866 C C . ILE B 1 12 ? 25.387 40.274 -1.685 1.00 11.96 12 ILE B C 1
ATOM 867 O O . ILE B 1 12 ? 24.782 41.038 -2.440 1.00 11.18 12 ILE B O 1
ATOM 876 N N . VAL B 1 13 ? 25.619 40.567 -0.386 1.00 11.56 13 VAL B N 1
ATOM 877 C CA . VAL B 1 13 ? 25.168 41.831 0.162 1.00 12.02 13 VAL B CA 1
ATOM 878 C C . VAL B 1 13 ? 26.045 42.958 -0.410 1.00 12.06 13 VAL B C 1
ATOM 879 O O . VAL B 1 13 ? 25.500 44.015 -0.762 1.00 12.70 13 VAL B O 1
ATOM 883 N N . CYS B 1 14 ? 27.357 42.740 -0.559 1.00 11.94 14 CYS B N 1
ATOM 884 C CA A CYS B 1 14 ? 28.208 43.782 -1.122 0.50 12.66 14 CYS B CA 1
ATOM 885 C CA B CYS B 1 14 ? 28.240 43.753 -1.173 0.50 13.89 14 CYS B CA 1
ATOM 886 C C . CYS B 1 14 ? 27.734 44.195 -2.532 1.00 13.33 14 CYS B C 1
ATOM 887 O O . CYS B 1 14 ? 27.651 45.397 -2.846 1.00 13.42 14 CYS B O 1
ATOM 892 N N . THR B 1 15 ? 27.390 43.209 -3.364 1.00 12.97 15 THR B N 1
ATOM 893 C CA . THR B 1 15 ? 26.964 43.540 -4.701 1.00 14.13 15 THR B CA 1
ATOM 894 C C . THR B 1 15 ? 25.653 44.331 -4.650 1.00 12.68 15 THR B C 1
ATOM 895 O O . THR B 1 15 ? 25.444 45.323 -5.346 1.00 13.59 15 THR B O 1
ATOM 899 N N . PHE B 1 16 ? 24.717 43.909 -3.795 1.00 11.55 16 PHE B N 1
ATOM 900 C CA . PHE B 1 16 ? 23.471 44.661 -3.672 1.00 11.73 16 PHE B CA 1
ATOM 901 C C . PHE B 1 16 ? 23.750 46.082 -3.272 1.00 13.19 16 PHE B C 1
ATOM 902 O O . PHE B 1 16 ? 23.167 46.995 -3.879 1.00 12.69 16 PHE B O 1
ATOM 910 N N . GLN B 1 17 ? 24.597 46.274 -2.277 1.00 13.56 17 GLN B N 1
ATOM 911 C CA . GLN B 1 17 ? 24.924 47.651 -1.796 1.00 14.16 17 GLN B CA 1
ATOM 912 C C . GLN B 1 17 ? 25.491 48.497 -2.936 1.00 15.15 17 GLN B C 1
ATOM 913 O O . GLN B 1 17 ? 25.183 49.698 -3.069 1.00 15.43 17 GLN B O 1
ATOM 919 N N . GLU B 1 18 ? 26.338 47.892 -3.761 1.00 15.09 18 GLU B N 1
ATOM 920 C CA . GLU B 1 18 ? 26.979 48.588 -4.910 1.00 16.19 18 GLU B CA 1
ATOM 921 C C . GLU B 1 18 ? 25.941 49.116 -5.864 1.00 14.50 18 GLU B C 1
ATOM 922 O O . GLU B 1 18 ? 26.058 50.279 -6.312 1.00 18.23 18 GLU B O 1
ATOM 928 N N . TYR B 1 19 ? 24.868 48.402 -6.162 1.00 13.24 19 TYR B N 1
ATOM 929 C CA . TYR B 1 19 ? 23.832 48.855 -7.071 1.00 13.57 19 TYR B CA 1
ATOM 930 C C . TYR B 1 19 ? 22.773 49.679 -6.367 1.00 13.02 19 TYR B C 1
ATOM 931 O O . TYR B 1 19 ? 22.392 50.768 -6.834 1.00 13.14 19 TYR B O 1
ATOM 940 N N . ALA B 1 20 ? 22.242 49.180 -5.249 1.00 13.02 20 ALA B N 1
ATOM 941 C CA . ALA B 1 20 ? 21.150 49.891 -4.576 1.00 11.97 20 ALA B CA 1
ATOM 942 C C . ALA B 1 20 ? 21.644 51.169 -3.925 1.00 12.80 20 ALA B C 1
ATOM 943 O O . ALA B 1 20 ? 20.829 52.121 -3.793 1.00 13.93 20 ALA B O 1
ATOM 945 N N . GLY B 1 21 ? 22.941 51.301 -3.600 1.00 14.17 21 GLY B N 1
ATOM 946 C CA . GLY B 1 21 ? 23.419 52.497 -2.994 1.00 14.78 21 GLY B CA 1
ATOM 947 C C . GLY B 1 21 ? 23.720 53.589 -3.984 1.00 14.14 21 GLY B C 1
ATOM 948 O O . GLY B 1 21 ? 24.156 54.693 -3.632 1.00 16.31 21 GLY B O 1
ATOM 949 N N . ARG B 1 22 ? 23.545 53.334 -5.283 1.00 12.96 22 ARG B N 1
ATOM 950 C CA . ARG B 1 22 ? 23.814 54.376 -6.267 1.00 13.62 22 ARG B CA 1
ATOM 951 C C . ARG B 1 22 ? 23.032 55.626 -6.013 1.00 12.63 22 ARG B C 1
ATOM 952 O O . ARG B 1 22 ? 23.594 56.723 -6.039 1.00 13.91 22 ARG B O 1
ATOM 960 N N . CYS B 1 23 ? 21.726 55.467 -5.817 1.00 13.85 23 CYS B N 1
ATOM 961 C CA . CYS B 1 23 ? 20.874 56.630 -5.628 1.00 14.15 23 CYS B CA 1
ATOM 962 C C . CYS B 1 23 ? 19.571 56.206 -5.063 1.00 14.45 23 CYS B C 1
ATOM 963 O O . CYS B 1 23 ? 19.189 55.048 -5.138 1.00 14.62 23 CYS B O 1
ATOM 966 N N . GLY B 1 24 ? 18.842 57.163 -4.518 1.00 14.96 24 GLY B N 1
ATOM 967 C CA . GLY B 1 24 ? 17.496 56.800 -4.013 1.00 13.65 24 GLY B CA 1
ATOM 968 C C . GLY B 1 24 ? 17.560 55.892 -2.781 1.00 14.17 24 GLY B C 1
ATOM 969 O O . GLY B 1 24 ? 18.469 55.971 -1.948 1.00 14.84 24 GLY B O 1
ATOM 970 N N . ASP B 1 25 ? 16.544 55.050 -2.684 1.00 13.48 25 ASP B N 1
ATOM 971 C CA . ASP B 1 25 ? 16.376 54.188 -1.523 1.00 14.08 25 ASP B CA 1
ATOM 972 C C . ASP B 1 25 ? 17.450 53.085 -1.541 1.00 13.45 25 ASP B C 1
ATOM 973 O O . ASP B 1 25 ? 17.457 52.252 -2.432 1.00 14.58 25 ASP B O 1
ATOM 978 N N . LYS B 1 26 ? 18.287 53.099 -0.519 1.00 13.46 26 LYS B N 1
ATOM 979 C CA . LYS B 1 26 ? 19.425 52.184 -0.420 1.00 14.40 26 LYS B CA 1
ATOM 980 C C . LYS B 1 26 ? 18.993 50.731 -0.195 1.00 13.99 26 LYS B C 1
ATOM 981 O O . LYS B 1 26 ? 19.833 49.837 -0.246 1.00 14.68 26 LYS B O 1
ATOM 987 N N . TYR B 1 27 ? 17.699 50.484 0.033 1.00 14.25 27 TYR B N 1
ATOM 988 C CA . TYR B 1 27 ? 17.204 49.103 0.240 1.00 14.95 27 TYR B CA 1
ATOM 989 C C . TYR B 1 27 ? 16.451 48.522 -0.954 1.00 17.03 27 TYR B C 1
ATOM 990 O O . TYR B 1 27 ? 15.953 47.361 -0.877 1.00 18.76 27 TYR B O 1
ATOM 999 N N . LYS B 1 28 ? 16.410 49.253 -2.077 1.00 16.52 28 LYS B N 1
ATOM 1000 C CA . LYS B 1 28 ? 15.649 48.835 -3.246 1.00 17.36 28 LYS B CA 1
ATOM 1001 C C . LYS B 1 28 ? 16.437 49.014 -4.521 1.00 17.28 28 LYS B C 1
ATOM 1002 O O . LYS B 1 28 ? 17.336 49.849 -4.591 1.00 17.56 28 LYS B O 1
ATOM 1008 N N . LEU B 1 29 ? 16.136 48.184 -5.507 1.00 17.47 29 LEU B N 1
ATOM 1009 C CA . LEU B 1 29 ? 16.602 48.347 -6.900 1.00 14.90 29 LEU B CA 1
ATOM 1010 C C . LEU B 1 29 ? 15.363 48.466 -7.744 1.00 16.60 29 LEU B C 1
ATOM 1011 O O . LEU B 1 29 ? 14.283 48.091 -7.311 1.00 17.87 29 LEU B O 1
ATOM 1016 N N A CYS B 1 30 ? 15.539 49.071 -8.927 0.60 18.81 30 CYS B N 1
ATOM 1017 N N B CYS B 1 30 ? 15.498 48.930 -8.966 0.40 18.13 30 CYS B N 1
ATOM 1018 C CA A CYS B 1 30 ? 14.613 48.978 -10.069 0.60 19.21 30 CYS B CA 1
ATOM 1019 C CA B CYS B 1 30 ? 14.422 48.641 -9.866 0.40 18.35 30 CYS B CA 1
ATOM 1020 C C A CYS B 1 30 ? 14.914 47.636 -10.834 0.60 19.50 30 CYS B C 1
ATOM 1021 C C B CYS B 1 30 ? 14.878 47.515 -10.750 0.40 18.92 30 CYS B C 1
ATOM 1022 O O A CYS B 1 30 ? 16.070 47.157 -10.779 0.60 18.52 30 CYS B O 1
ATOM 1023 O O B CYS B 1 30 ? 16.067 47.135 -10.765 0.40 18.29 30 CYS B O 1
ATOM 1028 N N . GLN B 1 31 ? 13.937 46.991 -11.520 1.00 19.76 31 GLN B N 1
ATOM 1029 C CA . GLN B 1 31 ? 14.222 45.816 -12.309 1.00 20.96 31 GLN B CA 1
ATOM 1030 C C . GLN B 1 31 ? 15.257 46.095 -13.377 1.00 19.20 31 GLN B C 1
ATOM 1031 O O . GLN B 1 31 ? 16.018 45.178 -13.699 1.00 19.12 31 GLN B O 1
ATOM 1037 N N . ALA B 1 32 ? 15.348 47.341 -13.878 1.00 20.01 32 ALA B N 1
ATOM 1038 C CA . ALA B 1 32 ? 16.401 47.652 -14.850 1.00 19.87 32 ALA B CA 1
ATOM 1039 C C . ALA B 1 32 ? 17.801 47.479 -14.234 1.00 19.06 32 ALA B C 1
ATOM 1040 O O . ALA B 1 32 ? 18.738 46.943 -14.884 1.00 20.73 32 ALA B O 1
ATOM 1042 N N . GLU B 1 33 ? 17.915 47.897 -12.975 1.00 17.40 33 GLU B N 1
ATOM 1043 C CA . GLU B 1 33 ? 19.172 47.818 -12.258 1.00 14.53 33 GLU B CA 1
ATOM 1044 C C . GLU B 1 33 ? 19.470 46.352 -11.937 1.00 13.88 33 GLU B C 1
ATOM 1045 O O . GLU B 1 33 ? 20.639 45.953 -11.993 1.00 14.49 33 GLU B O 1
ATOM 1051 N N . LEU B 1 34 ? 18.441 45.569 -11.571 1.00 14.73 34 LEU B N 1
ATOM 1052 C CA . LEU B 1 34 ? 18.639 44.140 -11.335 1.00 13.28 34 LEU B CA 1
ATOM 1053 C C . LEU B 1 34 ? 19.079 43.490 -12.631 1.00 14.54 34 LEU B C 1
ATOM 1054 O O . LEU B 1 34 ? 20.005 42.663 -12.620 1.00 14.57 34 LEU B O 1
ATOM 1059 N N . LYS B 1 35 ? 18.449 43.869 -13.763 1.00 17.41 35 LYS B N 1
ATOM 1060 C CA . LYS B 1 35 ? 18.952 43.245 -15.025 1.00 18.77 35 LYS B CA 1
ATOM 1061 C C . LYS B 1 35 ? 20.406 43.619 -15.306 1.00 18.42 35 LYS B C 1
ATOM 1062 O O . LYS B 1 35 ? 21.199 42.772 -15.678 1.00 19.08 35 LYS B O 1
ATOM 1068 N N . GLU B 1 36 ? 20.790 44.863 -15.043 1.00 18.78 36 GLU B N 1
ATOM 1069 C CA . GLU B 1 36 ? 22.141 45.285 -15.285 1.00 18.29 36 GLU B CA 1
ATOM 1070 C C . GLU B 1 36 ? 23.087 44.518 -14.378 1.00 16.67 36 GLU B C 1
ATOM 1071 O O . GLU B 1 36 ? 24.130 44.030 -14.810 1.00 17.31 36 GLU B O 1
ATOM 1077 N N . LEU B 1 37 ? 22.743 44.399 -13.109 1.00 15.34 37 LEU B N 1
ATOM 1078 C CA . LEU B 1 37 ? 23.517 43.628 -12.147 1.00 15.04 37 LEU B CA 1
ATOM 1079 C C . LEU B 1 37 ? 23.738 42.186 -12.631 1.00 14.01 37 LEU B C 1
ATOM 1080 O O . LEU B 1 37 ? 24.870 41.708 -12.630 1.00 16.02 37 LEU B O 1
ATOM 1085 N N . LEU B 1 38 ? 22.684 41.510 -13.031 1.00 16.20 38 LEU B N 1
ATOM 1086 C CA . LEU B 1 38 ? 22.841 40.088 -13.399 1.00 15.79 38 LEU B CA 1
ATOM 1087 C C . LEU B 1 38 ? 23.657 39.975 -14.664 1.00 19.20 38 LEU B C 1
ATOM 1088 O O . LEU B 1 38 ? 24.487 39.046 -14.792 1.00 20.25 38 LEU B O 1
ATOM 1093 N N . GLN B 1 39 ? 23.461 40.908 -15.587 1.00 20.15 39 GLN B N 1
ATOM 1094 C CA . GLN B 1 39 ? 24.187 40.862 -16.847 1.00 23.01 39 GLN B CA 1
ATOM 1095 C C . GLN B 1 39 ? 25.664 41.131 -16.675 1.00 21.48 39 GLN B C 1
ATOM 1096 O O . GLN B 1 39 ? 26.504 40.492 -17.320 1.00 23.11 39 GLN B O 1
ATOM 1102 N N . LYS B 1 40 ? 26.009 42.063 -15.802 1.00 20.05 40 LYS B N 1
ATOM 1103 C CA . LYS B 1 40 ? 27.392 42.407 -15.561 1.00 19.31 40 LYS B CA 1
ATOM 1104 C C . LYS B 1 40 ? 28.108 41.474 -14.562 1.00 19.92 40 LYS B C 1
ATOM 1105 O O . LYS B 1 40 ? 29.269 41.067 -14.784 1.00 23.19 40 LYS B O 1
ATOM 1111 N N . GLU B 1 41 ? 27.393 41.099 -13.502 1.00 18.55 41 GLU B N 1
ATOM 1112 C CA . GLU B 1 41 ? 28.032 40.432 -12.359 1.00 20.41 41 GLU B CA 1
ATOM 1113 C C . GLU B 1 41 ? 28.060 38.939 -12.471 1.00 20.99 41 GLU B C 1
ATOM 1114 O O . GLU B 1 41 ? 28.877 38.298 -11.757 1.00 21.03 41 GLU B O 1
ATOM 1120 N N . LEU B 1 42 ? 27.194 38.389 -13.350 1.00 19.83 42 LEU B N 1
ATOM 1121 C CA . LEU B 1 42 ? 27.088 36.930 -13.632 1.00 20.25 42 LEU B CA 1
ATOM 1122 C C . LEU B 1 42 ? 27.202 36.745 -15.101 1.00 20.56 42 LEU B C 1
ATOM 1123 O O . LEU B 1 42 ? 26.464 35.976 -15.698 1.00 20.70 42 LEU B O 1
ATOM 1128 N N . ALA B 1 43 ? 28.092 37.551 -15.716 1.00 19.93 43 ALA B N 1
ATOM 1129 C CA . ALA B 1 43 ? 28.188 37.629 -17.188 1.00 21.52 43 ALA B CA 1
ATOM 1130 C C . ALA B 1 43 ? 28.417 36.256 -17.868 1.00 23.07 43 ALA B C 1
ATOM 1131 O O . ALA B 1 43 ? 27.914 36.011 -18.982 1.00 25.67 43 ALA B O 1
ATOM 1133 N N . THR B 1 44 ? 29.153 35.384 -17.195 1.00 21.35 44 THR B N 1
ATOM 1134 C CA . THR B 1 44 ? 29.507 34.093 -17.788 1.00 22.02 44 THR B CA 1
ATOM 1135 C C . THR B 1 44 ? 28.418 33.012 -17.612 1.00 20.23 44 THR B C 1
ATOM 1136 O O . THR B 1 44 ? 28.566 31.920 -18.168 1.00 20.74 44 THR B O 1
ATOM 1140 N N . TRP B 1 45 ? 27.329 33.285 -16.901 1.00 20.02 45 TRP B N 1
ATOM 1141 C CA . TRP B 1 45 ? 26.376 32.216 -16.647 1.00 20.04 45 TRP B CA 1
ATOM 1142 C C . TRP B 1 45 ? 25.323 32.128 -17.761 1.00 21.30 45 TRP B C 1
ATOM 1143 O O . TRP B 1 45 ? 24.714 33.163 -18.103 1.00 23.93 45 TRP B O 1
ATOM 1154 N N . THR B 1 46 ? 25.047 30.922 -18.257 1.00 22.07 46 THR B N 1
ATOM 1155 C CA . THR B 1 46 ? 24.138 30.669 -19.376 1.00 22.32 46 THR B CA 1
ATOM 1156 C C . THR B 1 46 ? 23.284 29.482 -19.056 1.00 22.74 46 THR B C 1
ATOM 1157 O O . THR B 1 46 ? 23.724 28.608 -18.304 1.00 20.47 46 THR B O 1
ATOM 1161 N N . PRO B 1 47 ? 22.076 29.368 -19.626 1.00 21.90 47 PRO B N 1
ATOM 1162 C CA . PRO B 1 47 ? 21.117 28.285 -19.302 1.00 24.21 47 PRO B CA 1
ATOM 1163 C C . PRO B 1 47 ? 21.556 26.851 -19.651 1.00 24.84 47 PRO B C 1
ATOM 1164 O O . PRO B 1 47 ? 22.314 26.642 -20.598 1.00 27.59 47 PRO B O 1
ATOM 1168 N N . THR B 1 48 ? 21.083 25.894 -18.870 1.00 22.73 48 THR B N 1
ATOM 1169 C CA . THR B 1 48 ? 21.291 24.454 -19.099 1.00 25.81 48 THR B CA 1
ATOM 1170 C C . THR B 1 48 ? 20.244 23.932 -20.066 1.00 28.51 48 THR B C 1
ATOM 1171 O O . THR B 1 48 ? 19.410 24.701 -20.544 1.00 30.78 48 THR B O 1
ATOM 1175 N N . GLU B 1 49 ? 20.312 22.633 -20.356 1.00 31.35 49 GLU B N 1
ATOM 1176 C CA . GLU B 1 49 ? 19.615 22.008 -21.491 1.00 33.72 49 GLU B CA 1
ATOM 1177 C C . GLU B 1 49 ? 18.102 22.175 -21.489 1.00 34.81 49 GLU B C 1
ATOM 1178 O O . GLU B 1 49 ? 17.496 22.436 -22.537 1.00 36.47 49 GLU B O 1
ATOM 1184 N N . PHE B 1 50 ? 17.473 22.019 -20.325 1.00 34.10 50 PHE B N 1
ATOM 1185 C CA . PHE B 1 50 ? 16.015 22.096 -20.273 1.00 33.99 50 PHE B CA 1
ATOM 1186 C C . PHE B 1 50 ? 15.505 23.408 -19.691 1.00 33.00 50 PHE B C 1
ATOM 1187 O O . PHE B 1 50 ? 14.324 23.499 -19.306 1.00 35.52 50 PHE B O 1
ATOM 1195 N N . ARG B 1 51 ? 16.357 24.439 -19.663 1.00 31.07 51 ARG B N 1
ATOM 1196 C CA . ARG B 1 51 ? 15.965 25.719 -19.044 1.00 29.06 51 ARG B CA 1
ATOM 1197 C C . ARG B 1 51 ? 16.126 26.997 -19.898 1.00 29.17 51 ARG B C 1
ATOM 1198 O O . ARG B 1 51 ? 15.934 28.098 -19.395 1.00 26.73 51 ARG B O 1
ATOM 1206 N N . GLU B 1 52 ? 16.433 26.878 -21.191 1.00 30.53 52 GLU B N 1
ATOM 1207 C CA . GLU B 1 52 ? 16.593 28.086 -22.042 1.00 32.01 52 GLU B CA 1
ATOM 1208 C C . GLU B 1 52 ? 15.344 28.956 -22.103 1.00 32.84 52 GLU B C 1
ATOM 1209 O O . GLU B 1 52 ? 15.440 30.179 -22.044 1.00 32.03 52 GLU B O 1
ATOM 1215 N N . CYS B 1 53 ? 14.194 28.302 -22.252 1.00 34.86 53 CYS B N 1
ATOM 1216 C CA . CYS B 1 53 ? 12.902 28.985 -22.324 1.00 35.71 53 CYS B CA 1
ATOM 1217 C C . CYS B 1 53 ? 12.652 29.744 -21.050 1.00 32.71 53 CYS B C 1
ATOM 1218 O O . CYS B 1 53 ? 12.248 30.911 -21.090 1.00 30.70 53 CYS B O 1
ATOM 1221 N N . ASP B 1 54 ? 12.882 29.094 -19.906 1.00 30.46 54 ASP B N 1
ATOM 1222 C CA . ASP B 1 54 ? 12.547 29.686 -18.625 1.00 27.51 54 ASP B CA 1
ATOM 1223 C C . ASP B 1 54 ? 13.473 30.859 -18.374 1.00 25.44 54 ASP B C 1
ATOM 1224 O O . ASP B 1 54 ? 13.067 31.869 -17.814 1.00 23.74 54 ASP B O 1
ATOM 1229 N N . TYR B 1 55 ? 14.744 30.704 -18.751 1.00 23.89 55 TYR B N 1
ATOM 1230 C CA . TYR B 1 55 ? 15.735 31.739 -18.587 1.00 21.72 55 TYR B CA 1
ATOM 1231 C C . TYR B 1 55 ? 15.383 32.953 -19.419 1.00 23.39 55 TYR B C 1
ATOM 1232 O O . TYR B 1 55 ? 15.318 34.052 -18.911 1.00 21.41 55 TYR B O 1
ATOM 1241 N N . ASN B 1 56 ? 15.123 32.697 -20.691 1.00 25.98 56 ASN B N 1
ATOM 1242 C CA . ASN B 1 56 ? 1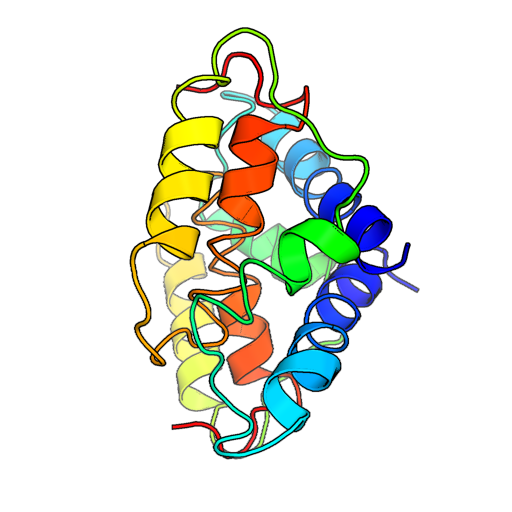4.752 33.788 -21.589 1.00 26.75 56 ASN B CA 1
ATOM 1243 C C . ASN B 1 56 ? 13.528 34.556 -21.115 1.00 27.56 56 ASN B C 1
ATOM 1244 O O . ASN B 1 56 ? 13.545 35.812 -21.134 1.00 26.80 56 ASN B O 1
ATOM 1249 N N . LYS B 1 57 ? 12.519 33.837 -20.610 1.00 27.50 57 LYS B N 1
ATOM 1250 C CA . LYS B 1 57 ? 11.316 34.493 -20.046 1.00 27.70 57 LYS B CA 1
ATOM 1251 C C . LYS B 1 57 ? 11.613 35.303 -18.798 1.00 25.78 57 LYS B C 1
ATOM 1252 O O . LYS B 1 57 ? 11.140 36.438 -18.631 1.00 26.20 57 LYS B O 1
ATOM 1258 N N . PHE B 1 58 ? 12.420 34.711 -17.913 1.00 23.23 58 PHE B N 1
ATOM 1259 C CA . PHE B 1 58 ? 12.901 35.463 -16.772 1.00 22.27 58 PHE B CA 1
ATOM 1260 C C . PHE B 1 58 ? 13.623 36.774 -17.184 1.00 22.94 58 PHE B C 1
ATOM 1261 O O . PHE B 1 58 ? 13.374 37.847 -16.612 1.00 21.96 58 PHE B O 1
ATOM 1269 N N . MET B 1 59 ? 14.516 36.683 -18.170 1.00 23.34 59 MET B N 1
ATOM 1270 C CA . MET B 1 59 ? 15.272 37.864 -18.581 1.00 25.10 59 MET B CA 1
ATOM 1271 C C . MET B 1 59 ? 14.398 38.911 -19.306 1.00 25.82 59 MET B C 1
ATOM 1272 O O . MET B 1 59 ? 14.587 40.133 -19.120 1.00 26.21 59 MET B O 1
ATOM 1277 N N . SER B 1 60 ? 13.402 38.406 -20.034 1.00 25.76 60 SER B N 1
ATOM 1278 C CA . SER B 1 60 ? 12.430 39.271 -20.732 1.00 26.81 60 SER B CA 1
ATOM 1279 C C . SER B 1 60 ? 11.609 40.096 -19.743 1.00 26.68 60 SER B C 1
ATOM 1280 O O . SER B 1 60 ? 11.389 41.293 -19.972 1.00 27.43 60 SER B O 1
ATOM 1283 N N . VAL B 1 61 ? 11.148 39.465 -18.656 1.00 28.32 61 VAL B N 1
ATOM 1284 C CA . VAL B 1 61 ? 10.320 40.168 -17.658 1.00 30.61 61 VAL B CA 1
ATOM 1285 C C . VAL B 1 61 ? 11.067 41.331 -17.004 1.00 30.73 61 VAL B C 1
ATOM 1286 O O . VAL B 1 61 ? 10.473 42.386 -16.790 1.00 32.90 61 VAL B O 1
ATOM 1290 N N . LEU B 1 62 ? 12.350 41.127 -16.709 1.00 30.62 62 LEU B N 1
ATOM 1291 C CA . LEU B 1 62 ? 13.135 42.190 -16.056 1.00 30.83 62 LEU B CA 1
ATOM 1292 C C . LEU B 1 62 ? 13.239 43.368 -16.979 1.00 31.75 62 LEU B C 1
ATOM 1293 O O . LEU B 1 62 ? 13.017 44.503 -16.554 1.00 32.56 62 LEU B O 1
ATOM 1298 N N . ASP B 1 63 ? 13.499 43.078 -18.253 1.00 32.99 63 ASP B N 1
ATOM 1299 C CA . ASP B 1 63 ? 13.687 44.110 -19.261 1.00 33.22 63 ASP B CA 1
ATOM 1300 C C . ASP B 1 63 ? 12.418 44.885 -19.613 1.00 33.34 63 ASP B C 1
ATOM 1301 O O . ASP B 1 63 ? 12.470 46.075 -19.938 1.00 34.31 63 ASP B O 1
ATOM 1306 N N . THR B 1 64 ? 11.273 44.218 -19.576 1.00 32.23 64 THR B N 1
ATOM 1307 C CA . THR B 1 64 ? 10.011 44.914 -19.848 1.00 32.82 64 THR B CA 1
ATOM 1308 C C . THR B 1 64 ? 9.523 45.653 -18.616 1.00 31.83 64 THR B C 1
ATOM 1309 O O . THR B 1 64 ? 9.092 46.823 -18.674 1.00 30.18 64 THR B O 1
ATOM 1313 N N . ASN B 1 65 ? 9.578 44.933 -17.506 1.00 32.20 65 ASN B N 1
ATOM 1314 C CA . ASN B 1 65 ? 9.166 45.386 -16.216 1.00 34.00 65 ASN B CA 1
ATOM 1315 C C . ASN B 1 65 ? 10.062 46.543 -15.753 1.00 33.31 65 ASN B C 1
ATOM 1316 O O . ASN B 1 65 ? 11.289 46.449 -15.755 1.00 34.37 65 ASN B O 1
ATOM 1321 N N . LYS B 1 66 ? 9.430 47.658 -15.403 1.00 34.69 66 LYS B N 1
ATOM 1322 C CA . LYS B 1 66 ? 10.157 48.854 -14.958 1.00 35.59 66 LYS B CA 1
ATOM 1323 C C . LYS B 1 66 ? 9.578 49.383 -13.668 1.00 36.47 66 LYS B C 1
ATOM 1324 O O . LYS B 1 66 ? 9.230 50.614 -13.574 1.00 37.78 66 LYS B O 1
ATOM 1330 N N . ASP B 1 67 ? 9.424 48.461 -12.702 1.00 36.74 67 ASP B N 1
ATOM 1331 C CA . ASP B 1 67 ? 8.913 48.817 -11.381 1.00 36.47 67 ASP B CA 1
ATOM 1332 C C . ASP B 1 67 ? 10.205 48.977 -10.622 1.00 33.94 67 ASP B C 1
ATOM 1333 O O . ASP B 1 67 ? 11.290 48.649 -11.155 1.00 32.39 67 ASP B O 1
ATOM 1338 N N A CYS B 1 68 ? 10.113 49.474 -9.393 0.50 32.20 68 CYS B N 1
ATOM 1339 C CA A CYS B 1 68 ? 11.302 49.845 -8.626 0.50 29.53 68 CYS B CA 1
ATOM 1340 C C A CYS B 1 68 ? 11.154 49.520 -7.169 0.50 29.41 68 CYS B C 1
ATOM 1341 O O A CYS B 1 68 ? 11.590 50.246 -6.273 0.50 29.84 68 CYS B O 1
ATOM 1344 N N . GLU B 1 69 ? 10.555 48.370 -6.971 1.00 30.43 69 GLU B N 1
ATOM 1345 C CA . GLU B 1 69 ? 10.317 47.853 -5.667 1.00 31.46 69 GLU B CA 1
ATOM 1346 C C . GLU B 1 69 ? 11.030 46.497 -5.490 1.00 29.70 69 GLU B C 1
ATOM 1347 O O . GLU B 1 69 ? 10.522 45.689 -4.712 1.00 31.77 69 GLU B O 1
ATOM 1353 N N . VAL B 1 70 ? 12.168 46.224 -6.179 1.00 25.22 70 VAL B N 1
ATOM 1354 C CA . VAL B 1 70 ? 12.920 44.975 -5.960 1.00 22.44 70 VAL B CA 1
ATOM 1355 C C . VAL B 1 70 ? 13.692 45.120 -4.661 1.00 19.63 70 VAL B C 1
ATOM 1356 O O . VAL B 1 70 ? 14.619 45.951 -4.582 1.00 20.85 70 VAL B O 1
ATOM 1360 N N . ASP B 1 71 ? 13.336 44.348 -3.645 1.00 17.22 71 ASP B N 1
ATOM 1361 C CA . ASP B 1 71 ? 14.051 44.430 -2.388 1.00 15.49 71 ASP B CA 1
ATOM 1362 C C . ASP B 1 71 ? 15.155 43.364 -2.332 1.00 13.93 71 ASP B C 1
ATOM 1363 O O . ASP B 1 71 ? 15.367 42.622 -3.298 1.00 13.13 71 ASP B O 1
ATOM 1368 N N . PHE B 1 72 ? 15.895 43.364 -1.234 1.00 14.14 72 PHE B N 1
ATOM 1369 C CA . PHE B 1 72 ? 16.982 42.414 -1.105 1.00 12.45 72 PHE B CA 1
ATOM 1370 C C . PHE B 1 72 ? 16.539 40.956 -1.276 1.00 12.58 72 PHE B C 1
ATOM 1371 O O . PHE B 1 72 ? 17.183 40.210 -2.013 1.00 12.51 72 PHE B O 1
ATOM 1379 N N . VAL B 1 73 ? 15.423 40.569 -0.634 1.00 13.31 73 VAL B N 1
ATOM 1380 C CA . VAL B 1 73 ? 14.943 39.208 -0.765 1.00 15.19 73 VAL B CA 1
ATOM 1381 C C . VAL B 1 73 ? 14.612 38.861 -2.218 1.00 14.76 73 VAL B C 1
ATOM 1382 O O . VAL B 1 73 ? 14.950 37.768 -2.686 1.00 14.58 73 VAL B O 1
ATOM 1386 N N . GLU B 1 74 ? 14.034 39.777 -2.977 1.00 13.16 74 GLU B N 1
ATOM 1387 C CA A GLU B 1 74 ? 13.703 39.545 -4.366 0.30 14.66 74 GLU B CA 1
ATOM 1388 C CA B GLU B 1 74 ? 13.707 39.504 -4.356 0.70 14.73 74 GLU B CA 1
ATOM 1389 C C . GLU B 1 74 ? 14.977 39.438 -5.206 1.00 14.07 74 GLU B C 1
ATOM 1390 O O . GLU B 1 74 ? 15.068 38.612 -6.143 1.00 13.79 74 GLU B O 1
ATOM 1401 N N . TYR B 1 75 ? 15.966 40.292 -4.900 1.00 12.69 75 TYR B N 1
ATOM 1402 C CA . TYR B 1 75 ? 17.234 40.179 -5.569 1.00 12.05 75 TYR B CA 1
ATOM 1403 C C . TYR B 1 75 ? 17.857 38.799 -5.315 1.00 11.55 75 TYR B C 1
ATOM 1404 O O . TYR B 1 75 ? 18.355 38.168 -6.250 1.00 11.50 75 TYR B O 1
ATOM 1413 N N . VAL B 1 76 ? 17.807 38.288 -4.066 1.00 12.24 76 VAL B N 1
ATOM 1414 C CA . VAL B 1 76 ? 18.456 37.008 -3.822 1.00 13.79 76 VAL B CA 1
ATOM 1415 C C . VAL B 1 76 ? 17.630 35.926 -4.505 1.00 13.08 76 VAL B C 1
ATOM 1416 O O . VAL B 1 76 ? 18.218 34.957 -5.010 1.00 13.95 76 VAL B O 1
ATOM 1420 N N . ARG B 1 77 ? 16.312 36.086 -4.559 1.00 13.67 77 ARG B N 1
ATOM 1421 C CA A ARG B 1 77 ? 15.516 35.064 -5.262 0.70 12.78 77 ARG B CA 1
ATOM 1422 C CA B ARG B 1 77 ? 15.444 35.139 -5.289 0.30 13.98 77 ARG B CA 1
ATOM 1423 C C . ARG B 1 77 ? 15.886 35.045 -6.735 1.00 14.74 77 ARG B C 1
ATOM 1424 O O . ARG B 1 77 ? 15.956 33.973 -7.337 1.00 14.83 77 ARG B O 1
ATOM 1439 N N . SER B 1 78 ? 16.211 36.196 -7.345 1.00 13.23 78 SER B N 1
ATOM 1440 C CA A SER B 1 78 ? 16.660 36.195 -8.753 0.60 13.68 78 SER B CA 1
ATOM 1441 C CA B SER B 1 78 ? 16.634 36.205 -8.727 0.40 13.93 78 SER B CA 1
ATOM 1442 C C . SER B 1 78 ? 17.940 35.398 -8.915 1.00 13.73 78 SER B C 1
ATOM 1443 O O . SER B 1 78 ? 18.104 34.670 -9.900 1.00 14.16 78 SER B O 1
ATOM 1448 N N . LEU B 1 79 ? 18.889 35.528 -7.959 1.00 12.44 79 LEU B N 1
ATOM 1449 C CA . LEU B 1 79 ? 20.090 34.708 -8.008 1.00 13.22 79 LEU B CA 1
ATOM 1450 C C . LEU B 1 79 ? 19.786 33.219 -7.938 1.00 13.05 79 LEU B C 1
ATOM 1451 O O . LEU B 1 79 ? 20.395 32.417 -8.702 1.00 13.92 79 LEU B O 1
ATOM 1456 N N . ALA B 1 80 ? 18.850 32.863 -7.029 1.00 12.25 80 ALA B N 1
ATOM 1457 C CA . ALA B 1 80 ? 18.428 31.443 -6.914 1.00 13.53 80 ALA B CA 1
ATOM 1458 C C . ALA B 1 80 ? 17.876 30.963 -8.242 1.00 13.08 80 ALA B C 1
ATOM 1459 O O . ALA B 1 80 ? 18.213 29.849 -8.680 1.00 13.43 80 ALA B O 1
ATOM 1461 N N . CYS B 1 81 ? 17.002 31.760 -8.871 1.00 12.65 81 CYS B N 1
ATOM 1462 C CA . CYS B 1 81 ? 16.490 31.392 -10.165 1.00 13.73 81 CYS B CA 1
ATOM 1463 C C . CYS B 1 81 ? 17.537 31.204 -11.245 1.00 14.36 81 CYS B C 1
ATOM 1464 O O . CYS B 1 81 ? 17.501 30.260 -11.999 1.00 14.15 81 CYS B O 1
ATOM 1467 N N . LEU B 1 82 ? 18.518 32.115 -11.295 1.00 15.47 82 LEU B N 1
ATOM 1468 C CA . LEU B 1 82 ? 19.617 31.941 -12.234 1.00 15.89 82 LEU B CA 1
ATOM 1469 C C . LEU B 1 82 ? 20.396 30.638 -11.978 1.00 16.78 82 LEU B C 1
ATOM 1470 O O . LEU B 1 82 ? 20.859 30.009 -12.923 1.00 16.22 82 LEU B O 1
ATOM 1475 N N . CYS B 1 83 ? 20.542 30.192 -10.728 1.00 14.41 83 CYS B N 1
ATOM 1476 C CA . CYS B 1 83 ? 21.127 28.863 -10.454 1.00 15.95 83 CYS B CA 1
ATOM 1477 C C . CYS B 1 83 ? 20.335 27.789 -11.088 1.00 16.14 83 CYS B C 1
ATOM 1478 O O . CYS B 1 83 ? 20.870 26.843 -11.694 1.00 15.64 83 CYS B O 1
ATOM 1481 N N . LEU B 1 84 ? 19.019 27.806 -10.837 1.00 14.62 84 LEU B N 1
ATOM 1482 C CA . LEU B 1 84 ? 18.190 26.782 -11.384 1.00 15.52 84 LEU B CA 1
ATOM 1483 C C . LEU B 1 84 ? 18.291 26.703 -12.878 1.00 16.79 84 LEU B C 1
ATOM 1484 O O . LEU B 1 84 ? 18.181 25.642 -13.508 1.00 18.28 84 LEU B O 1
ATOM 1489 N N . TYR B 1 85 ? 18.419 27.869 -13.501 1.00 14.42 85 TYR B N 1
ATOM 1490 C CA . TYR B 1 85 ? 18.510 27.900 -14.925 1.00 17.06 85 TYR B CA 1
ATOM 1491 C C . TYR B 1 85 ? 19.867 27.576 -15.466 1.00 16.07 85 TYR B C 1
ATOM 1492 O O . TYR B 1 85 ? 19.934 27.047 -16.567 1.00 18.36 85 TYR B O 1
ATOM 1501 N N . CYS B 1 86 ? 20.937 27.908 -14.721 1.00 14.98 86 CYS B N 1
ATOM 1502 C CA . CYS B 1 86 ? 22.258 27.956 -15.354 1.00 14.63 86 CYS B CA 1
ATOM 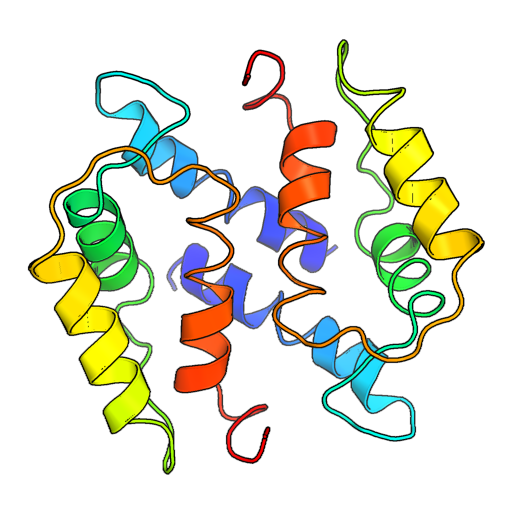1503 C C . CYS B 1 86 ? 23.303 27.054 -14.729 1.00 15.02 86 CYS B C 1
ATOM 1504 O O . CYS B 1 86 ? 24.389 26.878 -15.290 1.00 16.20 86 CYS B O 1
ATOM 1507 N N . HIS B 1 87 ? 23.011 26.477 -13.579 1.00 12.70 87 HIS B N 1
ATOM 1508 C CA . HIS B 1 87 ? 24.004 25.636 -12.915 1.00 12.46 87 HIS B CA 1
ATOM 1509 C C . HIS B 1 87 ? 23.642 24.180 -13.214 1.00 12.64 87 HIS B C 1
ATOM 1510 O O . HIS B 1 87 ? 22.491 23.703 -13.018 1.00 13.88 87 HIS B O 1
ATOM 1517 N N . GLU B 1 88 ? 24.677 23.438 -13.620 1.00 12.95 88 GLU B N 1
ATOM 1518 C CA . GLU B 1 88 ? 24.463 22.028 -14.001 1.00 13.50 88 GLU B CA 1
ATOM 1519 C C . GLU B 1 88 ? 23.902 21.171 -12.882 1.00 13.54 88 GLU B C 1
ATOM 1520 O O . GLU B 1 88 ? 23.238 20.150 -13.156 1.00 14.98 88 GLU B O 1
ATOM 1526 N N . TYR B 1 89 ? 24.129 21.523 -11.628 1.00 12.46 89 TYR B N 1
ATOM 1527 C CA . TYR B 1 89 ? 23.584 20.691 -10.554 1.00 13.66 89 TYR B CA 1
ATOM 1528 C C . TYR B 1 89 ? 22.075 20.516 -10.720 1.00 14.03 89 TYR B C 1
ATOM 1529 O O . TYR B 1 89 ? 21.495 19.459 -10.353 1.00 15.79 89 TYR B O 1
ATOM 1538 N N . PHE B 1 90 ? 21.378 21.533 -11.223 1.00 13.19 90 PHE B N 1
ATOM 1539 C CA . PHE B 1 90 ? 19.926 21.529 -11.317 1.00 14.97 90 PHE B CA 1
ATOM 1540 C C . PHE B 1 90 ? 19.402 21.145 -12.686 1.00 17.67 90 PHE B C 1
ATOM 1541 O O . PHE B 1 90 ? 18.224 21.321 -12.959 1.00 18.87 90 PHE B O 1
ATOM 1549 N N . LYS B 1 91 ? 20.260 20.619 -13.554 1.00 19.23 91 LYS B N 1
ATOM 1550 C CA . LYS B 1 91 ? 19.832 20.338 -14.940 1.00 22.61 91 LYS B CA 1
ATOM 1551 C C . LYS B 1 91 ? 18.505 19.564 -14.934 1.00 22.89 91 LYS B C 1
ATOM 1552 O O . LYS B 1 91 ? 17.599 19.930 -15.694 1.00 24.01 91 LYS B O 1
ATOM 1558 N N . ASP B 1 92 ? 18.383 18.587 -14.023 1.00 23.19 92 ASP B N 1
ATOM 1559 C CA . ASP B 1 92 ? 17.238 17.643 -13.960 1.00 24.87 92 ASP B CA 1
ATOM 1560 C C . ASP B 1 92 ? 16.254 17.917 -12.813 1.00 25.47 92 ASP B C 1
ATOM 1561 O O . ASP B 1 92 ? 15.318 17.132 -12.535 1.00 25.64 92 ASP B O 1
ATOM 1566 N N . CYS B 1 93 ? 16.382 19.063 -12.193 1.00 23.67 93 CYS B N 1
ATOM 1567 C CA . CYS B 1 93 ? 15.524 19.396 -11.110 1.00 25.25 93 CYS B CA 1
ATOM 1568 C C . CYS B 1 93 ? 14.088 19.719 -11.565 1.00 27.59 93 CYS B C 1
ATOM 1569 O O . CYS B 1 93 ? 13.899 20.501 -12.501 1.00 30.44 93 CYS B O 1
ATOM 1572 N N . PRO B 1 94 ? 13.067 19.173 -10.865 1.00 29.75 94 PRO B N 1
ATOM 1573 C CA . PRO B 1 94 ? 11.706 19.487 -11.338 1.00 31.45 94 PRO B CA 1
ATOM 1574 C C . PRO B 1 94 ? 11.152 20.683 -10.577 1.00 32.79 94 PRO B C 1
ATOM 1575 O O . PRO B 1 94 ? 9.945 20.760 -10.392 1.00 36.25 94 PRO B O 1
#

Nearest PDB structures (foldseek):
  3nso-assembly1_A  TM=1.011E+00  e=4.288E-17  Homo sapiens
  3nsk-assembly1_A  TM=1.009E+00  e=4.583E-17  Homo sapiens
  3nsi-assembly1_A  TM=1.008E+00  e=1.627E-16  Homo sapiens
  3nsl-assembly2_E  TM=9.926E-01  e=1.202E-15  Homo sapiens
  2rgi-assembly1_B  TM=9.136E-01  e=2.151E-07  Homo sapiens

InterPro domains:
  IPR001751 S100/Calcium binding protein 7/8-like, conserved site [PS00303] (58-79)
  IPR011992 EF-hand domain pair [SSF47473] (3-92)
  IPR013787 S100/CaBP-9k-type, calcium binding, subdomain [PF01023] (5-47)
  IPR013787 S100/CaBP-9k-type, calcium binding, subdomain [SM01394] (5-47)
  IPR034325 S-100 [cd00213] (4-90)

Secondary structure (DSSP, 8-state):
--HHHHHHHHHHHHHHHHHTTSS-TTEE-HHHHHHHHHHHTTT----TT-HHHHHHHHHHHHH---S-EEHHHHHHHHHHHHHHH-GGGTT--/-HHHHHHHHHHHHHHHHHTTSS-TTEE-HHHHHHHHHHHTTT----TT-HHHHHHHHHHHHH-----EEHHHHHHHHHHHHHHH-GGGTT--

Sequence (185 aa):
ARPLEQAVAAIIVCCTFQEYAGRCGDKYKLCCQAELKKELLQKELATWTPTEFRECCDYNKFMSVLDTNKDCEVDFVEEYVRRSSLACLCLYCHEYFKDCPRPLEQAVAAIIVCCTFQEYAGRCGDKYKLCCQAELKELLQKELATWTPTEFRECDYNKFMSVLDTNKDCEVDFVEEYVRRSSLACLCLYCHEYFKDCP

Radius of gyration: 16.15 Å; Cα contacts (8 Å, |Δi|>4): 235; chains: 2; bounding box: 28×46×40 Å

CATH classification: 1.10.238.10

GO terms:
  GO:0005515 protein binding (F, IPI)
  GO:0005794 Golgi apparatus (C, IDA)
  GO:0005829 cytosol (C, IDA)
  GO:0005886 plasma membrane (C, IDA)

Solvent-accessible surface area: 9291 Å² total

Organism: Homo sapiens (NCBI:txid9606)

B-factor: mean 21.61, std 8.51, range [5.1, 50.06]